Protein AF-L7U7Z4-F1 (afdb_monomer)

pLDDT: mean 74.69, std 21.69, range [32.78, 98.0]

Foldseek 3Di:
DDDDDDDDDDDDDDDDDDDDDDDDDDDDDDDDDDDDDDDDDDDDDDDDDDDDDDDDDDDDDDDPDPPPPPPDDPPDPPPPPPDDPDDDPDDPPPPPLQQDAQLLLVCVPQPNVRSLLRLLCCCVVPVLVNLQRHDLFDDLVSLLVSLLVLCCLQCVLLVVVVVVVVCVVVVCVPCPVCCCVPPPVPPNVVVVCCVVCCSVVRSVLLLVLLVQLVVLLVVVVQPDDSRSSSNQLSSLSSCSNVNSDNVCNDPNNVVSSLVSQLSNCCNSRVDDSVSSNRSSVRSVVCVVVVVVVVVVVVVCVVVVPPVPVPPPVVVVPPPPDDDDDDD

Radius of gyration: 33.73 Å; Cα contacts (8 Å, |Δi|>4): 212; chains: 1; bounding box: 107×83×100 Å

Structure (mmCIF, N/CA/C/O backbone):
data_AF-L7U7Z4-F1
#
_entry.id   AF-L7U7Z4-F1
#
loop_
_atom_site.group_PDB
_atom_site.id
_atom_site.type_symbol
_atom_site.label_atom_id
_atom_site.label_alt_id
_atom_site.label_comp_id
_atom_site.label_asym_id
_atom_site.label_entity_id
_atom_site.label_seq_id
_atom_site.pdbx_PDB_ins_code
_atom_site.Cartn_x
_atom_site.Cartn_y
_atom_site.Cartn_z
_atom_site.occupancy
_atom_site.B_iso_or_equiv
_atom_site.auth_seq_id
_atom_site.auth_comp_id
_atom_site.auth_asym_id
_atom_site.auth_atom_id
_atom_site.pdbx_PDB_model_num
ATOM 1 N N . MET A 1 1 ? 30.368 29.554 24.266 1.00 43.25 1 MET A N 1
ATOM 2 C CA . MET A 1 1 ? 29.326 28.599 24.696 1.00 43.25 1 MET A CA 1
ATOM 3 C C . MET A 1 1 ? 29.940 27.203 24.592 1.00 43.25 1 MET A C 1
ATOM 5 O O . MET A 1 1 ? 30.030 26.670 23.497 1.00 43.25 1 MET A O 1
ATOM 9 N N . ARG A 1 2 ? 30.541 26.705 25.683 1.00 32.78 2 ARG A N 1
ATOM 10 C CA . ARG A 1 2 ? 31.171 25.373 25.764 1.00 32.78 2 ARG A CA 1
ATOM 11 C C . ARG A 1 2 ? 30.129 24.414 26.337 1.00 32.78 2 ARG A C 1
ATOM 13 O O . ARG A 1 2 ? 29.589 24.698 27.399 1.00 32.78 2 ARG A O 1
ATOM 20 N N . LEU A 1 3 ? 29.819 23.350 25.605 1.00 46.38 3 LEU A N 1
ATOM 21 C CA . LEU A 1 3 ? 28.958 22.263 26.063 1.00 46.38 3 LEU A CA 1
ATOM 22 C C . LEU A 1 3 ? 29.849 21.196 26.703 1.00 46.38 3 LEU A C 1
ATOM 24 O O . LEU A 1 3 ? 30.524 20.456 25.991 1.00 46.38 3 LEU A O 1
ATOM 28 N N . ASP A 1 4 ? 29.859 21.153 28.034 1.00 47.06 4 ASP A N 1
ATOM 29 C CA . ASP A 1 4 ? 30.413 20.038 28.799 1.00 47.06 4 ASP A CA 1
ATOM 30 C C . ASP A 1 4 ? 29.416 18.875 28.759 1.00 47.06 4 ASP A C 1
ATOM 32 O O . ASP A 1 4 ? 28.327 18.935 29.332 1.00 47.06 4 ASP A O 1
ATOM 36 N N . ILE A 1 5 ? 29.781 17.814 28.041 1.00 54.31 5 ILE A N 1
ATOM 37 C CA . ILE A 1 5 ? 29.050 16.548 28.026 1.00 54.31 5 ILE A CA 1
ATOM 38 C C . ILE A 1 5 ? 29.643 15.684 29.140 1.00 54.31 5 ILE A C 1
ATOM 40 O O . ILE A 1 5 ? 30.728 15.123 29.003 1.00 54.31 5 ILE A O 1
ATOM 44 N N . SER A 1 6 ? 28.929 15.606 30.262 1.00 56.47 6 SER A N 1
ATOM 45 C CA . SER A 1 6 ? 29.250 14.705 31.368 1.00 56.47 6 SER A CA 1
ATOM 46 C C . SER A 1 6 ? 28.829 13.280 30.997 1.00 56.47 6 SER A C 1
ATOM 48 O O . SER A 1 6 ? 27.644 12.992 30.835 1.00 56.47 6 SER A O 1
ATOM 50 N N . VAL A 1 7 ? 29.813 12.399 30.811 1.00 67.06 7 VAL A N 1
ATOM 51 C CA . VAL A 1 7 ? 29.619 10.961 30.583 1.00 67.06 7 VAL A CA 1
ATOM 52 C C . VAL A 1 7 ? 29.577 10.259 31.947 1.00 67.06 7 VAL A C 1
ATOM 54 O O . VAL A 1 7 ? 30.542 10.387 32.704 1.00 67.06 7 VAL A O 1
ATOM 57 N N . PRO A 1 8 ? 28.505 9.524 32.296 1.00 70.31 8 PRO A N 1
ATOM 58 C CA . PRO A 1 8 ? 28.468 8.748 33.531 1.00 70.31 8 PRO A CA 1
ATOM 59 C C . PRO A 1 8 ? 29.326 7.471 33.421 1.00 70.31 8 PRO A C 1
ATOM 61 O O . PRO A 1 8 ? 29.422 6.887 32.338 1.00 70.31 8 PRO A O 1
ATOM 64 N N . PRO A 1 9 ? 29.949 7.015 34.526 1.00 68.69 9 PRO A N 1
ATOM 65 C CA . PRO A 1 9 ? 30.782 5.818 34.529 1.00 68.69 9 PRO A CA 1
ATOM 66 C C . PRO A 1 9 ? 29.948 4.528 34.393 1.00 68.69 9 PRO A C 1
ATOM 68 O O . PRO A 1 9 ? 28.785 4.494 34.805 1.00 68.69 9 PRO A O 1
ATOM 71 N N . PRO A 1 10 ? 30.539 3.448 33.846 1.00 61.78 10 PRO A N 1
ATOM 72 C CA . PRO A 1 10 ? 29.880 2.155 33.718 1.00 61.78 10 PRO A CA 1
ATOM 73 C C . PRO A 1 10 ? 29.679 1.516 35.097 1.00 61.78 10 PRO A C 1
ATOM 75 O O . PRO A 1 10 ? 30.636 1.235 35.817 1.00 61.78 10 PRO A O 1
ATOM 78 N N . GLY A 1 11 ? 28.414 1.296 35.454 1.00 57.81 11 GLY A N 1
ATOM 79 C CA . GLY A 1 11 ? 28.019 0.581 36.660 1.00 57.81 11 GLY A CA 1
ATOM 80 C C . GLY A 1 11 ? 28.372 -0.900 36.567 1.00 57.81 11 GLY A C 1
ATOM 81 O O . GLY A 1 11 ? 27.871 -1.623 35.710 1.00 57.81 11 GLY A O 1
ATOM 82 N N . THR A 1 12 ? 29.242 -1.331 37.471 1.00 63.00 12 THR A N 1
ATOM 83 C CA . THR A 1 12 ? 29.500 -2.722 37.837 1.00 63.00 12 THR A CA 1
ATOM 84 C C . THR A 1 12 ? 28.444 -3.206 38.832 1.00 63.00 12 THR A C 1
ATOM 86 O O . THR A 1 12 ? 28.236 -2.551 39.851 1.00 63.00 12 THR A O 1
ATOM 89 N N . GLY A 1 13 ? 27.840 -4.365 38.576 1.00 43.38 13 GLY A N 1
ATOM 90 C CA . GLY A 1 13 ? 26.968 -5.088 39.511 1.00 43.38 13 GLY A CA 1
ATOM 91 C C . GLY A 1 13 ? 25.860 -5.825 38.752 1.00 43.38 13 GLY A C 1
ATOM 92 O O . GLY A 1 13 ? 25.301 -5.274 37.815 1.00 43.38 13 GLY A O 1
ATOM 93 N N . GLU A 1 14 ? 25.502 -7.073 39.015 1.00 47.00 14 GLU A N 1
ATOM 94 C CA . GLU A 1 14 ? 25.927 -8.044 40.014 1.00 47.00 14 GLU A CA 1
ATOM 95 C C . GLU A 1 14 ? 25.669 -9.441 39.437 1.00 47.00 14 GLU A C 1
ATOM 97 O O . GLU A 1 14 ? 24.715 -9.665 38.689 1.00 47.00 14 GLU A O 1
ATOM 102 N N . ALA A 1 15 ? 26.541 -10.375 39.799 1.00 50.72 15 ALA A N 1
ATOM 103 C CA . ALA A 1 15 ? 26.284 -11.800 39.736 1.00 50.72 15 ALA A CA 1
ATOM 104 C C . ALA A 1 15 ? 25.334 -12.180 40.884 1.00 50.72 15 ALA A C 1
ATOM 106 O O . ALA A 1 15 ? 25.559 -11.753 42.014 1.00 50.72 15 ALA A O 1
ATOM 107 N N . GLY A 1 16 ? 24.314 -12.999 40.626 1.00 44.75 16 GLY A N 1
ATOM 108 C CA . GLY A 1 16 ? 23.438 -13.495 41.688 1.00 44.75 16 GLY A CA 1
ATOM 109 C C . GLY A 1 16 ? 22.334 -14.432 41.201 1.00 44.75 16 GLY A C 1
ATOM 110 O O . GLY A 1 16 ? 21.497 -14.036 40.400 1.00 44.75 16 GLY A O 1
ATOM 111 N N . ASP A 1 17 ? 22.344 -15.644 41.757 1.00 43.97 17 ASP A N 1
ATOM 112 C CA . ASP A 1 17 ? 21.287 -16.664 41.786 1.00 43.97 17 ASP A CA 1
ATOM 113 C C . ASP A 1 17 ? 21.001 -17.518 40.540 1.00 43.97 17 ASP A C 1
ATOM 115 O O . ASP A 1 17 ? 19.922 -17.516 39.948 1.00 43.97 17 ASP A O 1
ATOM 119 N N . GLU A 1 18 ? 21.947 -18.424 40.272 1.00 49.72 18 GLU A N 1
ATOM 120 C CA . GLU A 1 18 ? 21.603 -19.793 39.886 1.00 49.72 18 GLU A CA 1
ATOM 121 C C . GLU A 1 18 ? 21.411 -20.659 41.143 1.00 49.72 18 GLU A C 1
ATOM 123 O O . GLU A 1 18 ? 22.370 -20.960 41.855 1.00 49.72 18 GLU A O 1
ATOM 128 N N . GLY A 1 19 ? 20.189 -21.133 41.402 1.00 41.47 19 GLY A N 1
ATOM 129 C CA . GLY A 1 19 ? 19.985 -22.230 42.347 1.00 41.47 19 GLY A CA 1
ATOM 130 C C . GLY A 1 19 ? 18.559 -22.409 42.865 1.00 41.47 19 GLY A C 1
ATOM 131 O O . GLY A 1 19 ? 17.966 -21.473 43.378 1.00 41.47 19 GLY A O 1
ATOM 132 N N . LEU A 1 20 ? 18.097 -23.672 42.845 1.00 44.44 20 LEU A N 1
ATOM 133 C CA . LEU A 1 20 ? 16.948 -24.238 43.587 1.00 44.44 20 LEU A CA 1
ATOM 134 C C . LEU A 1 20 ? 15.544 -23.849 43.057 1.00 44.44 20 LEU A C 1
ATOM 136 O O . LEU A 1 20 ? 15.182 -22.689 43.043 1.00 44.44 20 LEU A O 1
ATOM 140 N N . LEU A 1 21 ? 14.619 -24.722 42.623 1.00 53.00 21 LEU A N 1
ATOM 141 C CA . LEU A 1 21 ? 14.207 -26.111 42.930 1.00 53.00 21 LEU A CA 1
ATOM 142 C C . LEU A 1 21 ? 13.376 -26.595 41.710 1.00 53.00 21 LEU A C 1
ATOM 144 O O . LEU A 1 21 ? 12.579 -25.830 41.187 1.00 53.00 21 LEU A O 1
ATOM 148 N N . ARG A 1 22 ? 13.474 -27.786 41.104 1.00 48.38 22 ARG A N 1
ATOM 149 C CA . ARG A 1 22 ? 13.388 -29.183 41.578 1.00 48.38 22 ARG A CA 1
ATOM 150 C C . ARG A 1 22 ? 12.221 -29.479 42.539 1.00 48.38 22 ARG A C 1
ATOM 152 O O . ARG A 1 22 ? 12.467 -29.585 43.733 1.00 48.38 22 ARG A O 1
ATOM 159 N N . ARG A 1 23 ? 11.012 -29.782 42.021 1.00 48.16 23 ARG A N 1
ATOM 160 C CA . ARG A 1 23 ? 10.239 -31.026 42.326 1.00 48.16 23 ARG A CA 1
ATOM 161 C C . ARG A 1 23 ? 8.775 -31.047 41.831 1.00 48.16 23 ARG A C 1
ATOM 163 O O . ARG A 1 23 ? 8.028 -30.130 42.121 1.00 48.16 23 ARG A O 1
ATOM 170 N N . ARG A 1 24 ? 8.393 -32.249 41.347 1.00 44.06 24 ARG A N 1
ATOM 171 C CA . ARG A 1 24 ? 7.073 -32.944 41.397 1.00 44.06 24 ARG A CA 1
ATOM 172 C C . ARG A 1 24 ? 5.917 -32.357 40.569 1.00 44.06 24 ARG A C 1
ATOM 174 O O . ARG A 1 24 ? 5.685 -31.168 40.601 1.00 44.06 24 ARG A O 1
ATOM 181 N N . GLY A 1 25 ? 5.096 -33.138 39.864 1.00 37.50 25 GLY A N 1
ATOM 182 C CA . GLY A 1 25 ? 4.918 -34.596 39.746 1.00 37.50 25 GLY A CA 1
ATOM 183 C C . GLY A 1 25 ? 4.178 -34.891 38.428 1.00 37.50 25 GLY A C 1
ATOM 184 O O . GLY A 1 25 ? 3.479 -34.034 37.906 1.00 37.50 25 GLY A O 1
ATOM 185 N N . SER A 1 26 ? 4.494 -35.958 37.697 1.00 43.06 26 SER A N 1
ATOM 186 C CA . SER A 1 26 ? 4.038 -37.342 37.895 1.00 43.06 26 SER A CA 1
ATOM 187 C C . SER A 1 26 ? 2.514 -37.514 37.914 1.00 43.06 26 SER A C 1
ATOM 189 O O . SER A 1 26 ? 1.885 -37.356 38.954 1.00 43.06 26 SER A O 1
ATOM 191 N N . GLY A 1 27 ? 1.995 -38.006 36.788 1.00 37.84 27 GLY A N 1
ATOM 192 C CA . GLY A 1 27 ? 0.933 -39.007 36.775 1.00 37.84 27 GLY A CA 1
ATOM 193 C C . GLY A 1 27 ? -0.478 -38.475 36.583 1.00 37.84 27 GLY A C 1
ATOM 194 O O . GLY A 1 27 ? -1.064 -37.946 37.511 1.00 37.84 27 GLY A O 1
ATOM 195 N N . LEU A 1 28 ? -1.051 -38.759 35.413 1.00 46.09 28 LEU A N 1
ATOM 196 C CA . LEU A 1 28 ? -2.323 -39.477 35.319 1.00 46.09 28 LEU A CA 1
ATOM 197 C C . LEU A 1 28 ? -2.416 -40.111 33.926 1.00 46.09 28 LEU A C 1
ATOM 199 O O . LEU A 1 28 ? -2.656 -39.463 32.911 1.00 46.09 28 LEU A O 1
ATOM 203 N N . LY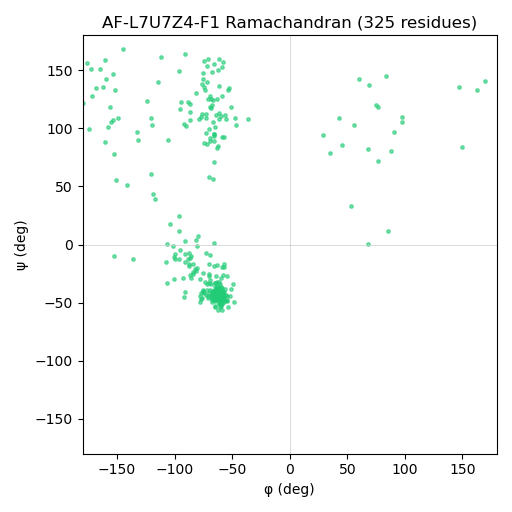S A 1 29 ? -2.129 -41.415 33.912 1.00 43.53 29 LYS A N 1
ATOM 204 C CA . LYS A 1 29 ? -2.503 -42.346 32.853 1.00 43.53 29 LYS A CA 1
ATOM 205 C C . LYS A 1 29 ? -3.996 -42.648 32.993 1.00 43.53 29 LYS A C 1
ATOM 207 O O . LYS A 1 29 ? -4.446 -42.908 34.102 1.00 43.53 29 LYS A O 1
ATOM 212 N N . GLY A 1 30 ? -4.667 -42.779 31.853 1.00 39.81 30 GLY A N 1
ATOM 213 C CA . GLY A 1 30 ? -5.735 -43.760 31.670 1.00 39.81 30 GLY A CA 1
ATOM 214 C C . GLY A 1 30 ? -7.162 -43.250 31.838 1.00 39.81 30 GLY A C 1
ATOM 215 O O . GLY A 1 30 ? -7.654 -43.135 32.950 1.00 39.81 30 GLY A O 1
ATOM 216 N N . ALA A 1 31 ? -7.859 -43.100 30.713 1.00 41.22 31 ALA A N 1
ATOM 217 C CA . ALA A 1 31 ? -9.222 -43.603 30.569 1.00 41.22 31 ALA A CA 1
ATOM 218 C C . ALA A 1 31 ? -9.496 -43.828 29.077 1.00 41.22 31 ALA A C 1
ATOM 220 O O . ALA A 1 31 ? -9.618 -42.896 28.287 1.00 41.22 31 ALA A O 1
ATOM 221 N N . SER A 1 32 ? -9.491 -45.105 28.716 1.00 44.72 32 SER A N 1
ATOM 222 C CA . SER A 1 32 ? -9.905 -45.669 27.437 1.00 44.72 32 SER A CA 1
ATOM 223 C C . SER A 1 32 ? -11.356 -46.140 27.572 1.00 44.72 32 SER A C 1
ATOM 225 O O . SER A 1 32 ? -11.708 -46.646 28.634 1.00 44.72 32 SER A O 1
ATOM 227 N N . ALA A 1 33 ? -12.086 -46.088 26.453 1.00 40.97 33 ALA A N 1
ATOM 228 C CA . ALA A 1 33 ? -13.371 -46.736 26.154 1.00 40.97 33 ALA A CA 1
ATOM 229 C C . ALA A 1 33 ? -14.645 -46.117 26.766 1.00 40.97 33 ALA A C 1
ATOM 231 O O . ALA A 1 33 ? -14.826 -46.103 27.975 1.00 40.97 33 ALA A O 1
ATOM 232 N N . ASP A 1 34 ? -15.567 -45.660 25.908 1.00 40.31 34 ASP A N 1
ATOM 233 C CA . ASP A 1 34 ? -16.689 -46.498 25.440 1.00 40.31 34 ASP A CA 1
ATOM 234 C C . ASP A 1 34 ? -17.477 -45.789 24.303 1.00 40.31 34 ASP A C 1
ATOM 236 O O . ASP A 1 34 ? -17.866 -44.627 24.459 1.00 40.31 34 ASP A O 1
ATOM 240 N N . PRO A 1 35 ? -17.706 -46.437 23.142 1.00 57.00 35 PRO A N 1
ATOM 241 C CA . PRO A 1 35 ? -18.554 -45.941 22.070 1.00 57.00 35 PRO A CA 1
ATOM 242 C C . PRO A 1 35 ? -19.896 -46.694 22.021 1.00 57.00 35 PRO A C 1
ATOM 244 O O . PRO A 1 35 ? -20.017 -47.660 21.280 1.00 57.00 35 PRO A O 1
ATOM 247 N N . SER A 1 36 ? -20.948 -46.252 22.721 1.00 46.66 36 SER A N 1
ATOM 248 C CA . SER A 1 36 ? -22.336 -46.604 22.343 1.00 46.66 36 SER A CA 1
ATOM 249 C C . SER A 1 36 ? -23.422 -45.896 23.168 1.00 46.66 36 SER A C 1
ATOM 251 O O . SER A 1 36 ? -23.827 -46.351 24.227 1.00 46.66 36 SER A O 1
ATOM 253 N N . ALA A 1 37 ? -24.000 -44.828 22.619 1.00 39.84 37 ALA A N 1
ATOM 254 C CA . ALA A 1 37 ? -25.365 -44.386 22.939 1.00 39.84 37 ALA A CA 1
ATOM 255 C C . ALA A 1 37 ? -25.831 -43.472 21.793 1.00 39.84 37 ALA A C 1
ATOM 257 O O . ALA A 1 37 ? -25.458 -42.309 21.713 1.00 39.84 37 ALA A O 1
ATOM 258 N N . ARG A 1 38 ? -26.429 -44.002 20.719 1.00 45.78 38 ARG A N 1
ATOM 259 C CA . ARG A 1 38 ? -27.887 -44.189 20.575 1.00 45.78 38 ARG A CA 1
ATOM 260 C C . ARG A 1 38 ? -28.697 -43.151 21.359 1.00 45.78 38 ARG A C 1
ATOM 262 O O . ARG A 1 38 ? -29.024 -43.354 22.519 1.00 45.78 38 ARG A O 1
ATOM 269 N N . GLY A 1 39 ? -29.070 -42.084 20.661 1.00 36.78 39 GLY A N 1
ATOM 270 C CA . GLY A 1 39 ? -30.059 -41.107 21.098 1.00 36.78 39 GLY A CA 1
ATOM 271 C C . GLY A 1 39 ? -30.719 -40.466 19.883 1.00 36.78 39 GLY A C 1
ATOM 272 O O . GLY A 1 39 ? -30.349 -39.374 19.474 1.00 36.78 39 GLY A O 1
ATOM 273 N N . TRP A 1 40 ? -31.657 -41.190 19.271 1.0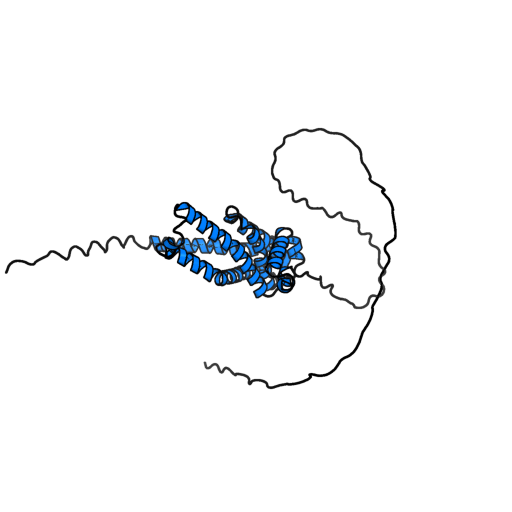0 43.22 40 TRP A N 1
ATOM 274 C CA . TRP A 1 40 ? -32.628 -40.640 18.327 1.00 43.22 40 TRP A CA 1
ATOM 275 C C . TRP A 1 40 ? -33.626 -39.780 19.091 1.00 43.22 40 TRP A C 1
ATOM 277 O O . TRP A 1 40 ? -34.264 -40.318 19.986 1.00 43.22 40 TRP A O 1
ATOM 287 N 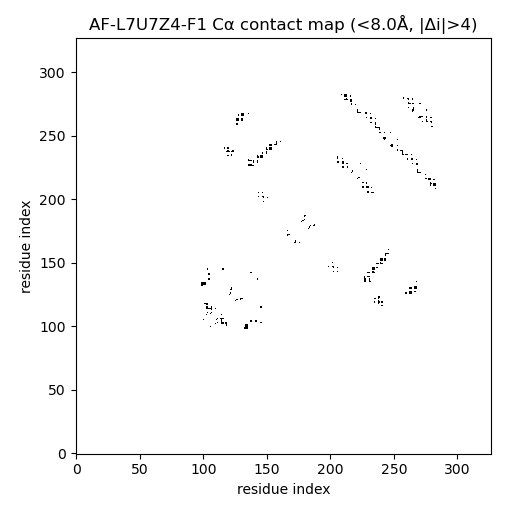N . LEU A 1 41 ? -33.808 -38.512 18.714 1.00 48.41 41 LEU A N 1
ATOM 288 C CA . LEU A 1 41 ? -34.964 -37.678 19.077 1.00 48.41 41 LEU A CA 1
ATOM 289 C C . LEU A 1 41 ? -35.091 -36.484 18.091 1.00 48.41 41 LEU A C 1
ATOM 291 O O . LEU A 1 41 ? -34.142 -36.199 17.360 1.00 48.41 41 LEU A O 1
ATOM 295 N N . PRO A 1 42 ? -36.279 -35.861 17.957 1.00 45.22 42 PRO A N 1
ATOM 296 C CA . PRO A 1 42 ? -37.104 -36.044 16.764 1.00 45.22 42 PRO A CA 1
ATOM 297 C C . PRO A 1 42 ? -37.252 -34.806 15.864 1.00 45.22 42 PRO A C 1
ATOM 299 O O . PRO A 1 42 ? -37.097 -33.655 16.268 1.00 45.22 42 PRO A O 1
ATOM 302 N N . LEU A 1 43 ? -37.657 -35.096 14.627 1.00 45.09 43 LEU A N 1
ATOM 303 C CA . LEU A 1 43 ? -38.265 -34.184 13.661 1.00 45.09 43 LEU A CA 1
ATOM 304 C C . LEU A 1 43 ? -39.600 -33.625 14.187 1.00 45.09 43 LEU A C 1
ATOM 306 O O . LEU A 1 43 ? -40.597 -34.334 14.179 1.00 45.09 43 LEU A O 1
ATOM 310 N N . THR A 1 44 ? -39.625 -32.347 14.566 1.00 41.12 44 THR A N 1
ATOM 311 C CA . THR A 1 44 ? -40.815 -31.487 14.778 1.00 41.12 44 THR A CA 1
ATOM 312 C C . THR A 1 44 ? -40.284 -30.049 14.905 1.00 41.12 44 THR A C 1
ATOM 314 O O . THR A 1 44 ? -39.295 -29.857 15.596 1.00 41.12 44 THR A O 1
ATOM 317 N N . CYS A 1 45 ? -40.770 -28.958 14.317 1.00 36.66 45 CYS A N 1
ATOM 318 C CA . CYS A 1 45 ? -41.941 -28.638 13.519 1.00 36.66 45 CYS A CA 1
ATOM 319 C C . CYS A 1 45 ? -41.567 -27.458 12.601 1.00 36.66 45 CYS A C 1
ATOM 321 O O . CYS A 1 45 ? -41.034 -26.445 13.054 1.00 36.66 45 CYS A O 1
ATOM 323 N N . LEU A 1 46 ? -41.900 -27.577 11.319 1.00 40.66 46 LEU A N 1
ATOM 324 C CA . LEU A 1 46 ? -42.048 -26.458 10.389 1.00 40.66 46 LEU A CA 1
ATOM 325 C C . LEU A 1 46 ? -43.384 -25.753 10.661 1.00 40.66 46 LEU A C 1
ATOM 327 O O . LEU A 1 46 ? -44.404 -26.439 10.730 1.00 40.66 46 LEU A O 1
ATOM 331 N N . PRO A 1 47 ? -43.443 -24.414 10.648 1.00 53.34 47 PRO A N 1
ATOM 332 C CA . PRO A 1 47 ? -44.643 -23.720 10.227 1.00 53.34 47 PRO A CA 1
ATOM 333 C C . PRO A 1 47 ? -44.530 -23.337 8.746 1.00 53.34 47 PRO A C 1
ATOM 335 O O . PRO A 1 47 ? -43.689 -22.533 8.341 1.00 53.34 47 PRO A O 1
ATOM 338 N N . ARG A 1 48 ? -45.427 -23.916 7.939 1.00 45.19 48 ARG A N 1
ATOM 339 C CA . ARG A 1 48 ? -45.908 -23.313 6.687 1.00 45.19 48 ARG A CA 1
ATOM 340 C C . ARG A 1 48 ? -46.618 -21.992 7.012 1.00 45.19 48 ARG A C 1
ATOM 342 O O . ARG A 1 48 ? -47.302 -21.912 8.031 1.00 45.19 48 ARG A O 1
ATOM 349 N N . PRO A 1 49 ? -46.580 -21.026 6.085 1.00 56.91 49 PRO A N 1
ATOM 350 C CA . PRO A 1 49 ? -47.855 -20.541 5.559 1.00 56.91 49 PRO A CA 1
ATOM 351 C C . PRO A 1 49 ? -47.943 -20.660 4.029 1.00 56.91 49 PRO A C 1
ATOM 353 O O . PRO A 1 49 ? -47.127 -20.126 3.282 1.00 56.91 49 PRO A O 1
ATOM 356 N N . LEU A 1 50 ? -48.989 -21.367 3.598 1.00 49.91 50 LEU A N 1
ATOM 357 C CA . LEU A 1 50 ? -49.805 -21.079 2.408 1.00 49.91 50 LEU A CA 1
ATOM 358 C C . LEU A 1 50 ? -50.413 -19.664 2.585 1.00 49.91 50 LEU A C 1
ATOM 360 O O . LEU A 1 50 ? -50.626 -19.259 3.719 1.00 49.91 50 LEU A O 1
ATOM 364 N N . SER A 1 51 ? -50.756 -18.841 1.595 1.00 46.41 51 SER A N 1
ATOM 365 C CA . SER A 1 51 ? -50.985 -18.990 0.154 1.00 46.41 51 SER A CA 1
ATOM 366 C C . SER A 1 51 ? -51.272 -17.601 -0.448 1.00 46.41 51 SER A C 1
ATOM 368 O O . SER A 1 51 ? -51.868 -16.804 0.268 1.00 46.41 51 SER A O 1
ATOM 370 N N . ARG A 1 52 ? -51.028 -17.442 -1.768 1.00 46.47 52 ARG A N 1
ATOM 371 C CA . ARG A 1 52 ? -51.794 -16.636 -2.769 1.00 46.47 52 ARG A CA 1
ATOM 372 C C . ARG A 1 52 ? -51.919 -15.117 -2.510 1.00 46.47 52 ARG A C 1
ATOM 374 O O . ARG A 1 52 ? -52.115 -14.685 -1.395 1.00 46.47 52 ARG A O 1
ATOM 381 N N . HIS A 1 53 ? -51.887 -14.199 -3.469 1.00 39.12 53 HIS A N 1
ATOM 382 C CA . HIS A 1 53 ? -52.065 -14.177 -4.922 1.00 39.12 53 HIS A CA 1
ATOM 383 C C . HIS A 1 53 ? -51.508 -12.817 -5.395 1.00 39.12 53 HIS A C 1
ATOM 385 O O . HIS A 1 53 ? -51.616 -11.845 -4.650 1.00 39.12 53 HIS A O 1
ATOM 391 N N . GLY A 1 54 ? -50.999 -12.716 -6.626 1.00 41.50 54 GLY A N 1
ATOM 392 C CA . GLY A 1 54 ? -50.802 -11.414 -7.274 1.00 41.50 54 GLY A CA 1
ATOM 393 C C . GLY A 1 54 ? -49.638 -11.383 -8.251 1.00 41.50 54 GLY A C 1
ATOM 394 O O . GLY A 1 54 ? -48.540 -10.968 -7.894 1.00 41.50 54 GLY A O 1
ATOM 395 N N . ASP A 1 55 ? -49.897 -11.828 -9.479 1.00 48.75 55 ASP A N 1
ATOM 396 C CA . ASP A 1 55 ? -49.071 -11.545 -10.648 1.00 48.75 55 ASP A CA 1
ATOM 397 C C . ASP A 1 55 ? -48.840 -10.037 -10.814 1.00 48.75 55 ASP A C 1
ATOM 399 O O . ASP A 1 55 ? -49.792 -9.262 -10.806 1.00 48.75 55 ASP A O 1
ATOM 403 N N . CYS A 1 56 ? -47.594 -9.640 -11.079 1.00 40.38 56 CYS A N 1
ATOM 404 C CA . CYS A 1 56 ? -47.323 -8.585 -12.051 1.00 40.38 56 CYS A CA 1
ATOM 405 C C . CYS A 1 56 ? -45.921 -8.761 -12.639 1.00 40.38 56 CYS A C 1
ATOM 407 O O . CYS A 1 56 ? -44.883 -8.561 -12.009 1.00 40.38 56 CYS A O 1
ATOM 409 N N . ARG A 1 57 ? -45.945 -9.203 -13.891 1.00 50.38 57 ARG A N 1
ATOM 410 C CA . ARG A 1 57 ? -44.840 -9.415 -14.813 1.00 50.38 57 ARG A CA 1
ATOM 411 C C . ARG A 1 57 ? -44.338 -8.039 -15.277 1.00 50.38 57 ARG A C 1
ATOM 413 O O . ARG A 1 57 ? -45.052 -7.367 -16.008 1.00 50.38 57 ARG A O 1
ATOM 420 N N . ALA A 1 58 ? -43.127 -7.626 -14.898 1.00 39.75 58 ALA A N 1
ATOM 421 C CA . ALA A 1 58 ? -42.458 -6.479 -15.520 1.00 39.75 58 ALA A CA 1
ATOM 422 C C . ALA A 1 58 ? -40.927 -6.639 -15.521 1.00 39.75 58 ALA A C 1
ATOM 424 O O . ALA A 1 58 ? -40.267 -6.593 -14.491 1.00 39.75 58 ALA A O 1
ATOM 425 N N . HIS A 1 59 ? -40.419 -6.873 -16.731 1.00 37.81 59 HIS A N 1
ATOM 426 C CA . HIS A 1 59 ? -39.100 -6.552 -17.279 1.00 37.81 59 HIS A CA 1
ATOM 427 C C . HIS A 1 59 ? -37.831 -6.781 -16.441 1.00 37.81 59 HIS A C 1
ATOM 429 O O . HIS A 1 59 ? -37.443 -6.015 -15.564 1.00 37.81 59 HIS A O 1
ATOM 435 N N . ARG A 1 60 ? -37.091 -7.804 -16.889 1.00 42.31 60 ARG A N 1
ATOM 436 C CA . ARG A 1 60 ? -35.656 -7.982 -16.672 1.00 42.31 60 ARG A CA 1
ATOM 437 C C . ARG A 1 60 ? -34.897 -6.754 -17.190 1.00 42.31 60 ARG A C 1
ATOM 439 O O . ARG A 1 60 ? -34.763 -6.590 -18.397 1.00 42.31 60 ARG A O 1
ATOM 446 N N . PHE A 1 61 ? -34.321 -5.979 -16.283 1.00 42.41 61 PHE A N 1
ATOM 447 C CA . PHE A 1 61 ? -33.033 -5.336 -16.512 1.00 42.41 61 PHE A CA 1
ATOM 448 C C . PHE A 1 61 ? -32.089 -5.830 -15.423 1.00 42.41 61 PHE A C 1
ATOM 450 O O . PHE A 1 61 ? -32.255 -5.537 -14.242 1.00 42.41 61 PHE A O 1
ATOM 457 N N . ALA A 1 62 ? -31.140 -6.668 -15.835 1.00 43.84 62 ALA A N 1
ATOM 458 C CA . ALA A 1 62 ? -30.066 -7.162 -14.996 1.00 43.84 62 ALA A CA 1
ATOM 459 C C . ALA A 1 62 ? -29.075 -6.020 -14.746 1.00 43.84 62 ALA A C 1
ATOM 461 O O . ALA A 1 62 ? -28.104 -5.849 -15.475 1.00 43.84 62 ALA A O 1
ATOM 462 N N . THR A 1 63 ? -29.334 -5.219 -13.719 1.00 41.38 63 THR A N 1
ATOM 463 C CA . THR A 1 63 ? -28.305 -4.404 -13.084 1.00 41.38 63 THR A CA 1
ATOM 464 C C . THR A 1 63 ? -27.627 -5.262 -12.021 1.00 41.38 63 THR A C 1
ATOM 466 O O . THR A 1 63 ? -28.264 -5.785 -11.107 1.00 41.38 63 THR A O 1
ATOM 469 N N . LEU A 1 64 ? -26.313 -5.441 -12.167 1.00 39.16 64 LEU A N 1
ATOM 470 C CA . LEU A 1 64 ? -25.413 -6.024 -11.170 1.00 39.16 64 LEU A CA 1
ATOM 471 C C . LEU A 1 64 ? -25.336 -5.093 -9.947 1.00 39.16 64 LEU A C 1
ATOM 473 O O . LEU A 1 64 ? -24.346 -4.409 -9.707 1.00 39.16 64 LEU A O 1
ATOM 477 N N . GLY A 1 65 ? -26.426 -5.032 -9.187 1.00 33.31 65 GLY A N 1
ATOM 478 C CA . GLY A 1 65 ? -26.485 -4.388 -7.888 1.00 33.31 65 GLY A CA 1
ATOM 479 C C . GLY A 1 65 ? -25.881 -5.319 -6.848 1.00 33.31 65 GLY A C 1
ATOM 480 O O . GLY A 1 65 ? -26.490 -6.320 -6.472 1.00 33.31 65 GLY A O 1
ATOM 481 N N . TRP A 1 66 ? -24.689 -4.980 -6.365 1.00 36.03 66 TRP A N 1
ATOM 482 C CA . TRP A 1 66 ? -24.122 -5.542 -5.143 1.00 36.03 66 TRP A CA 1
ATOM 483 C C . TRP A 1 66 ? -25.011 -5.143 -3.957 1.00 36.03 66 TRP A C 1
ATOM 485 O O . TRP A 1 66 ? -24.777 -4.151 -3.272 1.00 36.03 66 TRP A O 1
ATOM 495 N N . VAL A 1 67 ? -26.089 -5.898 -3.737 1.00 38.78 67 VAL A N 1
ATOM 496 C CA . VAL A 1 67 ? -26.991 -5.724 -2.596 1.00 38.78 67 VAL A CA 1
ATOM 497 C C . VAL A 1 67 ? -26.271 -6.224 -1.348 1.00 38.78 67 VAL A C 1
ATOM 499 O O . VAL A 1 67 ? -26.265 -7.414 -1.026 1.00 38.78 67 VAL A O 1
ATOM 502 N N . TRP A 1 68 ? -25.657 -5.289 -0.628 1.00 43.19 68 TRP A N 1
ATOM 503 C CA . TRP A 1 68 ? -25.188 -5.482 0.738 1.00 43.19 68 TRP A CA 1
ATOM 504 C C . TRP A 1 68 ? -26.409 -5.691 1.645 1.00 43.19 68 TRP A C 1
ATOM 506 O O . TRP A 1 68 ? -27.016 -4.751 2.155 1.00 43.19 68 TRP A O 1
ATOM 516 N N . ARG A 1 69 ? -26.835 -6.951 1.785 1.00 42.75 69 ARG A N 1
ATOM 517 C CA . ARG A 1 69 ? -27.945 -7.361 2.651 1.00 42.75 69 ARG A CA 1
ATOM 518 C C . ARG A 1 69 ? -27.516 -7.195 4.112 1.00 42.75 69 ARG A C 1
ATOM 520 O O . ARG A 1 69 ? -26.947 -8.112 4.705 1.00 42.75 69 ARG A O 1
ATOM 527 N N . SER A 1 70 ? -27.793 -6.029 4.692 1.00 41.62 70 SER A N 1
ATOM 528 C CA . SER A 1 70 ? -27.671 -5.810 6.131 1.00 41.62 70 SER A CA 1
ATOM 529 C C . SER A 1 70 ? -28.634 -6.763 6.845 1.00 41.62 70 SER A C 1
ATOM 531 O O . SER A 1 70 ? -29.855 -6.705 6.699 1.00 41.62 70 SER A O 1
ATOM 533 N N . ARG A 1 71 ? -28.089 -7.729 7.589 1.00 43.53 71 ARG A N 1
ATOM 534 C CA . ARG A 1 71 ? -28.896 -8.507 8.530 1.00 43.53 71 ARG A CA 1
ATOM 535 C C . ARG A 1 71 ? -29.271 -7.561 9.664 1.00 43.53 71 ARG A C 1
ATOM 537 O O . ARG A 1 71 ? -28.460 -7.300 10.547 1.00 43.53 71 ARG A O 1
ATOM 544 N N . SER A 1 72 ? -30.490 -7.032 9.617 1.00 40.53 72 SER A N 1
ATOM 545 C CA . SER A 1 72 ? -31.129 -6.374 10.751 1.00 40.53 72 SER A CA 1
ATOM 546 C C . SER A 1 72 ? -31.146 -7.354 11.921 1.00 40.53 72 SER A C 1
ATOM 548 O O . SER A 1 72 ? -31.867 -8.353 11.901 1.00 40.53 72 SER A O 1
ATOM 550 N N . VAL A 1 73 ? -30.309 -7.090 12.922 1.00 49.72 73 VAL A N 1
ATOM 551 C CA . VAL A 1 73 ? -30.344 -7.780 14.208 1.00 49.72 73 VAL A CA 1
ATOM 552 C C . VAL A 1 73 ? -31.728 -7.535 14.800 1.00 49.72 73 VAL A C 1
ATOM 554 O O . VAL A 1 73 ? -32.081 -6.405 15.138 1.00 49.72 73 VAL A O 1
ATOM 557 N N . SER A 1 74 ? -32.539 -8.592 14.870 1.00 48.75 74 SER A N 1
ATOM 558 C CA . SER A 1 74 ? -33.812 -8.585 15.579 1.00 48.75 74 SER A CA 1
ATOM 559 C C . SER A 1 74 ? -33.589 -8.052 16.990 1.00 48.75 74 SER A C 1
ATOM 561 O O . SER A 1 74 ? -32.864 -8.665 17.777 1.00 48.75 74 SER A O 1
ATOM 563 N N . ARG A 1 75 ? -34.239 -6.929 17.319 1.00 47.72 75 ARG A N 1
ATOM 564 C CA . ARG A 1 75 ? -34.450 -6.489 18.701 1.00 47.72 75 ARG A CA 1
ATOM 565 C C . ARG A 1 75 ? -35.192 -7.601 19.439 1.00 47.72 75 ARG A C 1
ATOM 567 O O . ARG A 1 75 ? -36.419 -7.654 19.421 1.00 47.72 75 ARG A O 1
ATOM 574 N N . ARG A 1 76 ? -34.456 -8.505 20.086 1.00 55.81 76 ARG A N 1
ATOM 575 C CA . ARG A 1 76 ? -35.022 -9.312 21.165 1.00 55.81 76 ARG A CA 1
ATOM 576 C C . ARG A 1 76 ? -35.316 -8.349 22.307 1.00 55.81 76 ARG A C 1
ATOM 578 O O . ARG A 1 76 ? -34.415 -7.665 22.782 1.00 55.81 76 ARG A O 1
ATOM 585 N N . ARG A 1 77 ? -36.590 -8.278 22.701 1.00 56.66 77 ARG A N 1
ATOM 586 C CA . ARG A 1 77 ? -37.026 -7.713 23.981 1.00 56.66 77 ARG A CA 1
ATOM 587 C C . ARG A 1 77 ? -36.144 -8.312 25.077 1.00 56.66 77 ARG A C 1
ATOM 589 O O . ARG A 1 77 ? -36.267 -9.496 25.374 1.00 56.66 77 ARG A O 1
ATOM 596 N N . MET A 1 78 ? -35.255 -7.502 25.644 1.00 43.38 78 MET A N 1
ATOM 597 C CA . MET A 1 78 ? -34.636 -7.795 26.930 1.00 43.38 78 MET A CA 1
ATOM 598 C C . MET A 1 78 ? -35.748 -7.729 27.975 1.00 43.38 78 MET A C 1
ATOM 600 O O . MET A 1 78 ? -36.246 -6.652 28.297 1.00 43.38 78 MET A O 1
ATOM 604 N N . MET A 1 79 ? -36.175 -8.893 28.458 1.00 50.03 79 MET A N 1
ATOM 605 C CA . MET A 1 79 ? -36.822 -8.985 29.759 1.00 50.03 79 MET A CA 1
ATOM 606 C C . MET A 1 79 ? -35.775 -8.570 30.793 1.00 50.03 79 MET A C 1
ATOM 608 O O . MET A 1 79 ? -34.769 -9.255 30.963 1.00 50.03 79 MET A O 1
ATOM 612 N N . MET A 1 80 ? -35.991 -7.417 31.429 1.00 43.75 80 MET A N 1
ATOM 613 C CA . MET A 1 80 ? -35.248 -7.011 32.616 1.00 43.75 80 MET A CA 1
ATOM 614 C C . MET A 1 80 ? -35.602 -7.976 33.749 1.00 43.75 80 MET A C 1
ATOM 616 O O . MET A 1 80 ? -36.599 -7.797 34.446 1.00 43.75 80 MET A O 1
ATOM 620 N N . LEU A 1 81 ? -34.797 -9.022 33.910 1.00 48.09 81 LEU A N 1
ATOM 621 C CA . LEU A 1 81 ? -34.737 -9.758 35.162 1.00 48.09 81 LEU A CA 1
ATOM 622 C C . LEU A 1 81 ? -33.993 -8.861 36.151 1.00 48.09 81 LEU A C 1
ATOM 624 O O . LEU A 1 81 ? -32.803 -8.593 35.997 1.00 48.09 81 LEU A O 1
ATOM 628 N N . ARG A 1 82 ? -34.747 -8.335 37.115 1.00 55.56 82 ARG A N 1
ATOM 629 C CA . ARG A 1 82 ? -34.247 -7.556 38.244 1.00 55.56 82 ARG A CA 1
ATOM 630 C C . ARG A 1 82 ? -33.404 -8.499 39.103 1.00 55.56 82 ARG A C 1
ATOM 632 O O . ARG A 1 82 ? -33.946 -9.281 39.878 1.00 55.56 82 ARG A O 1
ATOM 639 N N . VAL A 1 83 ? -32.095 -8.490 38.875 1.00 62.38 83 VAL A N 1
ATOM 640 C CA . VAL A 1 83 ? -31.120 -9.185 39.720 1.00 62.38 83 VAL A CA 1
ATOM 641 C C . VAL A 1 83 ? -31.072 -8.434 41.057 1.00 62.38 83 VAL A C 1
ATOM 643 O O . VAL A 1 83 ? -30.968 -7.207 41.033 1.00 62.38 83 VAL A O 1
ATOM 646 N N . PRO A 1 84 ? -31.225 -9.118 42.203 1.00 60.53 84 PRO A N 1
ATOM 647 C CA . PRO A 1 84 ? -31.211 -8.474 43.511 1.00 60.53 84 PRO A CA 1
ATOM 648 C C . PRO A 1 84 ? -29.844 -7.833 43.796 1.00 60.53 84 PRO A C 1
ATOM 650 O O . PRO A 1 84 ? -28.806 -8.488 43.726 1.00 60.53 84 PRO A O 1
ATOM 653 N N . GLU A 1 85 ? -29.874 -6.536 44.104 1.00 57.16 85 GLU A N 1
ATOM 654 C CA . GLU A 1 85 ? -28.754 -5.737 44.604 1.00 57.16 85 GLU A CA 1
ATOM 655 C C . GLU A 1 85 ? -28.481 -6.092 46.069 1.00 57.16 85 GLU A C 1
ATOM 657 O O . GLU A 1 85 ? -29.001 -5.459 46.984 1.00 57.16 85 GLU A O 1
ATOM 662 N N . SER A 1 86 ? -27.663 -7.107 46.317 1.00 61.50 86 SER A N 1
ATOM 663 C CA . SER A 1 86 ? -26.987 -7.230 47.608 1.00 61.50 86 SER A CA 1
ATOM 664 C C . SER A 1 86 ? -25.722 -8.063 47.449 1.00 61.50 86 SER A C 1
ATOM 666 O O . SER A 1 86 ? -25.800 -9.231 47.084 1.00 61.50 86 SER A O 1
ATOM 668 N N . GLU A 1 87 ? -24.585 -7.426 47.734 1.00 53.38 87 GLU A N 1
ATOM 669 C CA . GLU A 1 87 ? -23.241 -8.009 47.854 1.00 53.38 87 GLU A CA 1
ATOM 670 C C . GLU A 1 87 ? -22.582 -8.550 46.575 1.00 53.38 87 GLU A C 1
ATOM 672 O O . GLU A 1 87 ? -22.456 -9.752 46.370 1.00 53.38 87 GLU A O 1
ATOM 677 N N . VAL A 1 88 ? -21.982 -7.649 45.787 1.00 54.34 88 VAL A N 1
ATOM 678 C CA . VAL A 1 88 ? -20.662 -7.934 45.198 1.00 54.34 88 VAL A CA 1
ATOM 679 C C . VAL A 1 88 ? -19.767 -6.723 45.420 1.00 54.34 88 VAL A C 1
ATOM 681 O O . VAL A 1 88 ? -19.816 -5.724 44.705 1.00 54.34 88 VAL A O 1
ATOM 684 N N . ALA A 1 89 ? -18.971 -6.822 46.477 1.00 49.56 89 ALA A N 1
ATOM 685 C CA . ALA A 1 89 ? -17.859 -5.940 46.753 1.00 49.56 89 ALA A CA 1
ATOM 686 C C . ALA A 1 89 ? -16.808 -6.023 45.632 1.00 49.56 89 ALA A C 1
ATOM 688 O O . ALA A 1 89 ? -16.459 -7.108 45.176 1.00 49.56 89 ALA A O 1
ATOM 689 N N . VAL A 1 90 ? -16.308 -4.851 45.231 1.00 53.78 90 VAL A N 1
ATOM 690 C CA . VAL A 1 90 ? -14.922 -4.571 44.813 1.00 53.78 90 VAL A CA 1
ATOM 691 C C . VAL A 1 90 ? -14.234 -5.711 44.056 1.00 53.78 90 VAL A C 1
ATOM 693 O O . VAL A 1 90 ? -13.390 -6.443 44.565 1.00 53.78 90 VAL A O 1
ATOM 696 N N . GLY A 1 91 ? -14.585 -5.800 42.783 1.00 47.38 91 GLY A N 1
ATOM 697 C CA . GLY A 1 91 ? -13.886 -6.576 41.776 1.00 47.38 91 GLY A CA 1
ATOM 698 C C . GLY A 1 91 ? -14.102 -5.904 40.434 1.00 47.38 91 GLY A C 1
ATOM 699 O O . GLY A 1 91 ? -14.629 -6.520 39.514 1.00 47.38 91 GLY A O 1
ATOM 700 N N . GLU A 1 92 ? -13.750 -4.617 40.338 1.00 45.72 92 GLU A N 1
ATOM 701 C CA . GLU A 1 92 ? -13.702 -3.843 39.093 1.00 45.72 92 GLU A CA 1
ATOM 702 C C . GLU A 1 92 ? -12.525 -4.352 38.239 1.00 45.72 92 GLU A C 1
ATOM 704 O O . GLU A 1 92 ? -11.570 -3.655 37.905 1.00 45.72 92 GLU A O 1
ATOM 709 N N . GLY A 1 93 ? -12.569 -5.649 37.933 1.00 43.56 93 GLY A N 1
ATOM 710 C CA . GLY A 1 93 ? -11.805 -6.269 36.880 1.00 43.56 93 GLY A CA 1
ATOM 711 C C . GLY A 1 93 ? -12.336 -5.684 35.592 1.00 43.56 93 GLY A C 1
ATOM 712 O O . GLY A 1 93 ? -13.351 -6.139 35.068 1.00 43.56 93 GLY A O 1
ATOM 713 N N . VAL A 1 94 ? -11.660 -4.637 35.121 1.00 56.00 94 VAL A N 1
ATOM 714 C CA . VAL A 1 94 ? -11.711 -4.160 33.744 1.00 56.00 94 VAL A CA 1
ATOM 715 C C . VAL A 1 94 ? -11.818 -5.400 32.872 1.00 56.00 94 VAL A C 1
ATOM 717 O O . VAL A 1 94 ? -10.866 -6.177 32.782 1.00 56.00 94 VAL A O 1
ATOM 720 N N . ALA A 1 95 ? -12.995 -5.622 32.284 1.00 46.53 95 ALA A N 1
ATOM 721 C CA . ALA A 1 95 ? -13.170 -6.586 31.219 1.00 46.53 95 ALA A CA 1
ATOM 722 C C . ALA A 1 95 ? -12.284 -6.083 30.080 1.00 46.53 95 ALA A C 1
ATOM 724 O O . ALA A 1 95 ? -12.707 -5.294 29.235 1.00 46.53 95 ALA A O 1
ATOM 725 N N . LEU A 1 96 ? -11.003 -6.449 30.149 1.00 55.94 96 LEU A N 1
ATOM 726 C CA . LEU A 1 96 ? -10.012 -6.285 29.112 1.00 55.94 96 LEU A CA 1
ATOM 727 C C . LEU A 1 96 ? -10.589 -7.054 27.942 1.00 55.94 96 LEU A C 1
ATOM 729 O O . LEU A 1 96 ? -10.461 -8.270 27.865 1.00 55.94 96 LEU A O 1
ATOM 733 N N . GLU A 1 97 ? -11.327 -6.334 27.103 1.00 58.97 97 GLU A N 1
ATOM 734 C CA . GLU A 1 97 ? -11.838 -6.797 25.829 1.00 58.97 97 GLU A CA 1
ATOM 735 C C . GLU A 1 97 ? -10.649 -7.469 25.140 1.00 58.97 97 GLU A C 1
ATOM 737 O O . GLU A 1 97 ? -9.690 -6.791 24.754 1.00 58.97 97 GLU A O 1
ATOM 742 N N . VAL A 1 98 ? -10.635 -8.808 25.144 1.00 69.19 98 VAL A N 1
ATOM 743 C CA . VAL A 1 98 ? -9.480 -9.601 24.720 1.00 69.19 98 VAL A CA 1
ATOM 744 C C . VAL A 1 98 ? -9.357 -9.396 23.222 1.00 69.19 98 VAL A C 1
ATOM 746 O O . VAL A 1 98 ? -9.981 -10.086 22.423 1.00 69.19 98 VAL A O 1
ATOM 749 N N . ARG A 1 99 ? -8.602 -8.368 22.838 1.00 83.38 99 ARG A N 1
ATOM 750 C CA . ARG A 1 99 ? -8.347 -8.059 21.440 1.00 83.38 99 ARG A CA 1
ATOM 751 C C . ARG A 1 99 ? -7.523 -9.181 20.845 1.00 83.38 99 ARG A C 1
ATOM 753 O O . ARG A 1 99 ? -6.443 -9.513 21.343 1.00 83.38 99 ARG A O 1
ATOM 760 N N . GLU A 1 100 ? -8.050 -9.744 19.772 1.00 89.25 100 GLU A N 1
ATOM 761 C CA . GLU A 1 100 ? -7.456 -10.874 19.083 1.00 89.25 100 GLU A CA 1
ATOM 762 C C . GLU A 1 100 ? -6.194 -10.419 18.337 1.00 89.25 100 GLU A C 1
ATOM 764 O O . GLU A 1 100 ? -6.131 -9.326 17.757 1.00 89.25 100 GLU A O 1
ATOM 769 N N . SER A 1 101 ? -5.156 -11.253 18.378 1.00 93.31 101 SER A N 1
ATOM 770 C CA . SER A 1 101 ? -3.981 -11.088 17.527 1.00 93.31 101 SER A CA 1
ATOM 771 C C . SER A 1 101 ? -4.331 -11.493 16.097 1.00 93.31 101 SER A C 1
ATOM 773 O O . SER A 1 101 ? -4.925 -12.550 15.857 1.00 93.31 101 SER A O 1
ATOM 775 N N . LEU A 1 102 ? -3.949 -10.658 15.130 1.00 96.56 102 LEU A N 1
ATOM 776 C CA . LEU A 1 102 ? -4.104 -11.005 13.722 1.00 96.56 102 LEU A CA 1
ATOM 777 C C . LEU A 1 102 ? -3.194 -12.193 13.382 1.00 96.56 102 LEU A C 1
ATOM 779 O O . LEU A 1 102 ? -2.162 -12.381 14.036 1.00 96.56 102 LEU A O 1
ATOM 783 N N . PRO A 1 103 ? -3.516 -12.985 12.343 1.00 97.62 103 PRO A N 1
ATOM 784 C CA . PRO A 1 103 ? -2.617 -14.035 11.870 1.00 97.62 103 PRO A CA 1
ATOM 785 C C . PRO A 1 103 ? -1.191 -13.517 11.621 1.00 97.62 103 PRO A C 1
ATOM 787 O O . PRO A 1 103 ? -0.230 -14.181 11.997 1.00 97.62 103 PRO A O 1
ATOM 790 N N . TRP A 1 104 ? -1.045 -12.294 11.095 1.00 97.75 104 TRP A N 1
ATOM 791 C CA . TRP A 1 104 ? 0.247 -11.628 10.889 1.00 97.75 104 TRP A CA 1
ATOM 792 C C . TRP A 1 104 ? 1.066 -11.404 12.168 1.00 97.75 104 TRP A C 1
ATOM 794 O O . TRP A 1 104 ? 2.297 -11.503 12.149 1.00 97.75 104 TRP A O 1
ATOM 804 N N . ASP A 1 105 ? 0.404 -11.152 13.296 1.00 96.88 105 ASP A N 1
ATOM 805 C CA . ASP A 1 105 ? 1.086 -10.990 14.585 1.00 96.88 105 ASP A CA 1
ATOM 806 C C . ASP A 1 10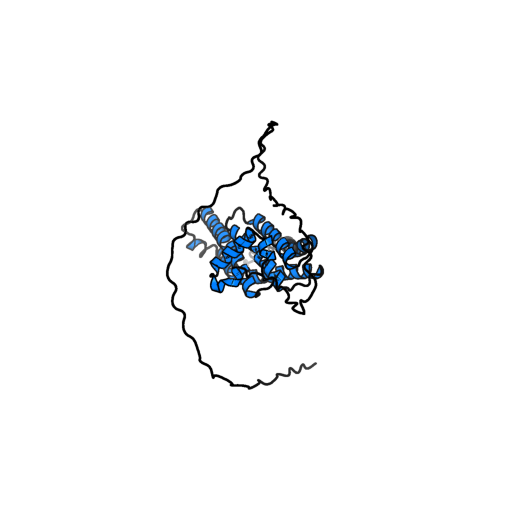5 ? 1.649 -12.334 15.074 1.00 96.88 105 ASP A C 1
ATOM 808 O O . ASP A 1 105 ? 2.658 -12.375 15.771 1.00 96.88 105 ASP A O 1
ATOM 812 N N . ARG A 1 106 ? 1.028 -13.445 14.654 1.00 96.75 106 ARG A N 1
ATOM 813 C CA . ARG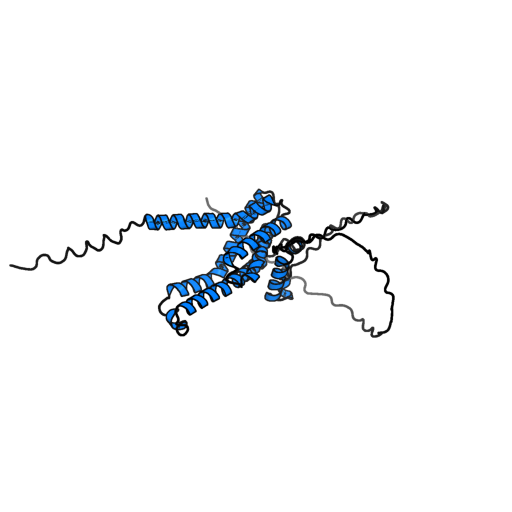 A 1 106 ? 1.440 -14.830 14.933 1.00 96.75 106 ARG A CA 1
ATOM 814 C C . ARG A 1 106 ? 2.264 -15.442 13.799 1.00 96.75 106 ARG A C 1
ATOM 816 O O . ARG A 1 106 ? 2.330 -16.661 13.652 1.00 96.75 106 ARG A O 1
ATOM 823 N N . ARG A 1 107 ? 2.935 -14.616 12.988 1.00 97.31 107 ARG A N 1
ATOM 824 C CA . ARG A 1 107 ? 3.772 -15.079 11.863 1.00 97.31 107 ARG A CA 1
ATOM 825 C C . ARG A 1 107 ? 4.904 -16.029 12.267 1.00 97.31 107 ARG A C 1
ATOM 827 O O . ARG A 1 107 ? 5.315 -16.834 11.440 1.00 97.31 107 ARG A O 1
ATOM 834 N N . ALA A 1 108 ? 5.387 -15.955 13.511 1.00 97.00 108 ALA A N 1
ATOM 835 C CA . ALA A 1 108 ? 6.385 -16.887 14.040 1.00 97.00 108 ALA A CA 1
ATOM 836 C C . ALA A 1 108 ? 5.822 -18.310 14.234 1.00 97.00 108 ALA A C 1
ATOM 838 O O . ALA A 1 108 ? 6.556 -19.278 14.079 1.00 97.00 108 ALA A O 1
ATOM 839 N N . GLU A 1 109 ? 4.523 -18.434 14.522 1.00 97.56 109 GLU A N 1
ATOM 840 C CA . GLU A 1 109 ? 3.832 -19.712 14.747 1.00 97.56 109 GLU A CA 1
ATOM 841 C C . GLU A 1 109 ? 3.241 -20.279 13.448 1.00 97.56 109 GLU A C 1
ATOM 843 O O . GLU A 1 109 ? 3.306 -21.477 13.193 1.00 97.56 109 GLU A O 1
ATOM 848 N N . LEU A 1 110 ? 2.653 -19.412 12.616 1.00 97.00 110 LEU A N 1
ATOM 849 C CA . LEU A 1 110 ? 1.924 -19.797 11.400 1.00 97.00 110 LEU A CA 1
ATOM 850 C C . LEU A 1 110 ? 2.805 -19.835 10.141 1.00 97.00 110 LEU A C 1
ATOM 852 O O . LEU A 1 110 ? 2.388 -20.368 9.114 1.00 97.00 110 LEU A O 1
ATOM 856 N N . GLY A 1 111 ? 4.000 -19.242 10.199 1.00 97.38 111 GLY A N 1
ATOM 857 C CA . GLY A 1 111 ? 4.852 -18.980 9.042 1.00 97.38 111 GLY A CA 1
ATOM 858 C C . GLY A 1 111 ? 4.475 -17.684 8.314 1.00 97.38 111 GLY A C 1
ATOM 859 O O . GLY A 1 111 ? 3.304 -17.316 8.204 1.00 97.38 111 GLY A O 1
ATOM 860 N N . GLY A 1 112 ? 5.482 -16.982 7.782 1.00 96.38 112 GLY A N 1
ATOM 861 C CA . GLY A 1 112 ? 5.323 -15.630 7.230 1.00 96.38 112 GLY A CA 1
ATOM 862 C C . GLY A 1 112 ? 4.288 -15.523 6.105 1.00 96.38 112 GLY A C 1
ATOM 863 O O . GLY A 1 112 ? 3.388 -14.688 6.172 1.00 96.38 112 GLY A O 1
ATOM 864 N N . LEU A 1 113 ? 4.365 -16.392 5.092 1.00 96.19 113 LEU A N 1
ATOM 865 C CA . LEU A 1 113 ? 3.482 -16.317 3.921 1.00 96.19 113 LEU A CA 1
ATOM 866 C C . LEU A 1 113 ? 2.032 -16.725 4.238 1.00 96.19 113 LEU A C 1
ATOM 868 O O . LEU A 1 113 ? 1.083 -16.094 3.763 1.00 96.19 113 LEU A O 1
ATOM 872 N N . ALA A 1 114 ? 1.846 -17.755 5.068 1.00 97.19 114 ALA A N 1
ATOM 873 C CA . ALA A 1 114 ? 0.518 -18.192 5.488 1.00 97.19 114 ALA A CA 1
ATOM 874 C C . ALA A 1 114 ? -0.167 -17.105 6.331 1.00 97.19 114 ALA A C 1
ATOM 876 O O . ALA A 1 114 ? -1.285 -16.699 6.009 1.00 97.19 114 ALA A O 1
ATOM 877 N N . ALA A 1 115 ? 0.538 -16.556 7.325 1.00 97.88 115 ALA A N 1
ATOM 878 C CA . ALA A 1 115 ? 0.069 -15.452 8.160 1.00 97.88 115 ALA A CA 1
ATOM 879 C C . ALA A 1 115 ? -0.283 -14.194 7.349 1.00 97.88 115 ALA A C 1
ATOM 881 O O . ALA A 1 115 ? -1.326 -13.573 7.578 1.00 97.88 115 ALA A O 1
ATOM 882 N N . PHE A 1 116 ? 0.559 -13.840 6.374 1.00 97.75 116 PHE A N 1
ATOM 883 C CA . PHE A 1 116 ? 0.318 -12.740 5.441 1.00 97.75 116 PHE A CA 1
ATOM 884 C C . PHE A 1 116 ? -0.977 -12.953 4.649 1.00 97.75 116 PHE A C 1
ATOM 886 O O . PHE A 1 116 ? -1.897 -12.139 4.733 1.00 97.75 116 PHE A O 1
ATOM 893 N N . SER A 1 117 ? -1.095 -14.084 3.945 1.00 97.12 117 SER A N 1
ATOM 894 C CA . SER A 1 117 ? -2.254 -14.366 3.087 1.00 97.12 117 SER A CA 1
ATOM 895 C C . SER A 1 117 ? -3.573 -14.445 3.865 1.00 97.12 117 SER A C 1
ATOM 897 O O . SER A 1 117 ? -4.597 -13.953 3.387 1.00 97.12 117 SER A O 1
ATOM 899 N N . GLN A 1 118 ? -3.559 -15.015 5.075 1.00 97.69 118 GLN A N 1
ATOM 900 C CA . GLN A 1 118 ? -4.727 -15.067 5.957 1.00 97.69 118 GLN A CA 1
ATOM 901 C C . GLN A 1 118 ? -5.143 -13.665 6.401 1.00 97.69 118 GLN A C 1
ATOM 903 O O . GLN A 1 118 ? -6.315 -13.314 6.293 1.00 97.69 118 GLN A O 1
ATOM 908 N N . THR A 1 119 ? -4.179 -12.830 6.793 1.00 97.94 119 THR A N 1
ATOM 909 C CA . THR A 1 119 ? -4.450 -11.446 7.202 1.00 97.94 119 THR A CA 1
ATOM 910 C C . THR A 1 119 ? -5.025 -10.630 6.047 1.00 97.94 119 THR A C 1
ATOM 912 O O . THR A 1 119 ? -6.024 -9.935 6.229 1.00 97.94 119 THR A O 1
ATOM 915 N N . CYS A 1 120 ? -4.473 -10.757 4.836 1.00 97.44 120 CYS A N 1
ATOM 916 C CA . CYS A 1 120 ? -5.038 -10.103 3.657 1.00 97.44 120 CYS A CA 1
ATOM 917 C C . CYS A 1 120 ? -6.481 -10.553 3.399 1.00 97.44 120 CYS A C 1
ATOM 919 O O . CYS A 1 120 ? -7.344 -9.710 3.168 1.00 97.44 120 CYS A O 1
ATOM 921 N N . ARG A 1 121 ? -6.775 -11.858 3.475 1.00 97.25 121 ARG A N 1
ATOM 922 C CA . ARG A 1 121 ? -8.144 -12.379 3.300 1.00 97.25 121 ARG A CA 1
ATOM 923 C C . ARG A 1 121 ? -9.099 -11.836 4.359 1.00 97.25 121 ARG A C 1
ATOM 925 O O . ARG A 1 121 ? -10.197 -11.417 4.007 1.00 97.25 121 ARG A O 1
ATOM 932 N N . ASP A 1 122 ? -8.688 -11.784 5.620 1.00 97.69 122 ASP A N 1
ATOM 933 C CA . ASP A 1 122 ? -9.522 -11.266 6.708 1.00 97.69 122 ASP A CA 1
ATOM 934 C C . ASP A 1 122 ? -9.815 -9.770 6.550 1.00 97.69 122 ASP A C 1
ATOM 936 O O . ASP A 1 122 ? -10.952 -9.331 6.759 1.00 97.69 122 ASP A O 1
ATOM 940 N N . VAL A 1 123 ? -8.821 -8.977 6.142 1.00 97.75 123 VAL A N 1
ATOM 941 C CA . VAL A 1 123 ? -9.000 -7.544 5.866 1.00 97.75 123 VAL A CA 1
ATOM 942 C C . VAL A 1 123 ? -9.884 -7.326 4.635 1.00 97.75 123 VAL A C 1
ATOM 944 O O . VAL A 1 123 ? -10.760 -6.467 4.664 1.00 97.75 123 VAL A O 1
ATOM 947 N N . LEU A 1 124 ? -9.708 -8.110 3.570 1.00 96.75 124 LEU A N 1
ATOM 948 C CA . LEU A 1 124 ? -10.469 -7.951 2.326 1.00 96.75 124 LEU A CA 1
ATOM 949 C C . LEU A 1 124 ? -11.922 -8.409 2.454 1.00 96.75 124 LEU A C 1
ATOM 951 O O . LEU A 1 124 ? -12.829 -7.736 1.969 1.00 96.75 124 LEU A O 1
ATOM 955 N N . LEU A 1 125 ? -12.157 -9.549 3.104 1.00 97.38 125 LEU A N 1
ATOM 956 C CA . LEU A 1 125 ? -13.483 -10.161 3.181 1.00 97.38 125 LEU A CA 1
ATOM 957 C C . LEU A 1 125 ? -14.317 -9.608 4.339 1.00 97.38 125 LEU A C 1
ATOM 959 O O . LEU A 1 125 ? -15.548 -9.626 4.274 1.00 97.38 125 LEU A O 1
ATOM 963 N N . ARG A 1 126 ? -13.678 -9.160 5.429 1.00 97.69 126 ARG A N 1
ATOM 964 C CA . ARG A 1 126 ? -14.357 -8.735 6.665 1.00 97.69 126 ARG A CA 1
ATOM 965 C C . ARG A 1 126 ? -13.700 -7.503 7.310 1.00 97.69 126 ARG A C 1
ATOM 967 O O . ARG A 1 126 ? -13.489 -7.511 8.523 1.00 97.69 126 ARG A O 1
ATOM 974 N N . PRO A 1 127 ? -13.454 -6.406 6.569 1.00 97.06 127 PRO A N 1
ATOM 975 C CA . PRO A 1 127 ? -12.637 -5.284 7.044 1.00 97.06 127 PRO A CA 1
ATOM 976 C C . PRO A 1 127 ? -13.110 -4.713 8.382 1.00 97.06 127 PRO A C 1
ATOM 978 O O . PRO A 1 127 ? -12.323 -4.554 9.307 1.00 97.06 127 PRO A O 1
ATOM 981 N N . VAL A 1 128 ? -14.415 -4.462 8.518 1.00 97.00 128 VAL A N 1
ATOM 982 C CA . VAL A 1 128 ? -14.999 -3.883 9.738 1.00 97.00 128 VAL A CA 1
ATOM 983 C C . VAL A 1 128 ? -14.741 -4.766 10.958 1.00 97.00 128 VAL A C 1
ATOM 985 O O . VAL A 1 128 ? -14.233 -4.282 11.963 1.00 97.00 128 VAL A O 1
ATOM 988 N N . SER A 1 129 ? -15.045 -6.060 10.850 1.00 96.56 129 SER A N 1
ATOM 989 C CA . SER A 1 129 ? -14.894 -7.007 11.957 1.00 96.56 129 SER A CA 1
ATOM 990 C C . SER A 1 129 ? -13.422 -7.256 12.302 1.00 96.56 129 SER A C 1
ATOM 992 O O . SER A 1 129 ? -13.075 -7.444 13.467 1.00 96.56 129 SER A O 1
ATOM 994 N N . THR A 1 130 ? -12.544 -7.235 11.300 1.00 97.31 130 THR A N 1
ATOM 995 C CA . THR A 1 130 ? -11.096 -7.381 11.479 1.00 97.31 130 THR A CA 1
ATOM 996 C C . THR A 1 130 ? -10.510 -6.174 12.214 1.00 97.31 130 THR A C 1
ATOM 998 O O . THR A 1 130 ? -9.847 -6.349 13.235 1.00 97.31 130 THR A O 1
ATOM 1001 N N . PHE A 1 131 ? -10.825 -4.947 11.786 1.00 96.81 131 PHE A N 1
ATOM 1002 C CA . PHE A 1 131 ? -10.325 -3.727 12.434 1.00 96.81 131 PHE A CA 1
ATOM 1003 C C . PHE A 1 131 ? -10.921 -3.470 13.827 1.00 96.81 131 PHE A C 1
ATOM 1005 O O . PHE A 1 131 ? -10.287 -2.805 14.644 1.00 96.81 131 PHE A O 1
ATOM 1012 N N . GLU A 1 132 ? -12.119 -3.982 14.117 1.00 95.00 132 GLU A N 1
ATOM 1013 C CA . GLU A 1 132 ? -12.724 -3.899 15.455 1.00 95.00 132 GLU A CA 1
ATOM 1014 C C . GLU A 1 132 ? -12.026 -4.803 16.474 1.00 95.00 132 GLU A C 1
ATOM 1016 O O . GLU A 1 132 ? -11.762 -4.365 17.593 1.00 95.00 132 GLU A O 1
ATOM 1021 N N . ARG A 1 133 ? -11.713 -6.045 16.087 1.00 94.38 133 ARG A N 1
ATOM 1022 C CA . ARG A 1 133 ? -11.168 -7.062 17.001 1.00 94.38 133 ARG A CA 1
ATOM 1023 C C . ARG A 1 133 ? -9.661 -6.979 17.183 1.00 94.38 133 ARG A C 1
ATOM 1025 O O . ARG A 1 133 ? -9.153 -7.424 18.209 1.00 94.38 133 ARG A O 1
ATOM 1032 N N . MET A 1 134 ? -8.946 -6.426 16.205 1.00 95.12 134 MET A N 1
ATOM 1033 C CA . MET A 1 134 ? -7.490 -6.433 16.238 1.00 95.12 134 MET A CA 1
ATOM 1034 C C . MET A 1 134 ? -6.911 -5.567 17.361 1.00 95.12 134 MET A C 1
ATOM 1036 O O . MET A 1 134 ? -7.427 -4.495 17.717 1.00 95.12 134 MET A O 1
ATOM 1040 N N . LYS A 1 135 ? -5.752 -5.993 17.865 1.00 94.50 135 LYS A N 1
ATOM 1041 C CA . LYS A 1 135 ? -4.886 -5.134 18.678 1.00 94.50 135 LYS A CA 1
ATOM 1042 C C . LYS A 1 135 ? -4.497 -3.886 17.866 1.00 94.50 135 LYS A C 1
ATOM 1044 O O . LYS A 1 135 ? -4.063 -4.030 16.718 1.00 94.50 135 LYS A O 1
ATOM 1049 N N . PRO A 1 136 ? -4.695 -2.673 18.416 1.00 91.94 136 PRO A N 1
ATOM 1050 C CA . PRO A 1 136 ? -4.449 -1.439 17.683 1.00 91.94 136 PRO A CA 1
ATOM 1051 C C . PRO A 1 136 ? -2.955 -1.143 17.554 1.00 91.94 136 PRO A C 1
ATOM 1053 O O . PRO A 1 136 ? -2.563 -0.483 16.605 1.00 91.94 136 PRO A O 1
ATOM 1056 N N . GLU A 1 137 ? -2.126 -1.668 18.456 1.00 91.62 137 GLU A N 1
ATOM 1057 C CA . GLU A 1 137 ? -0.684 -1.444 18.467 1.00 91.62 137 GLU A CA 1
ATOM 1058 C C . GLU A 1 137 ? 0.070 -2.744 18.181 1.00 91.62 137 GLU A C 1
ATOM 1060 O O . GLU A 1 137 ? -0.300 -3.820 18.655 1.00 91.62 137 GLU A O 1
ATOM 1065 N N . GLU A 1 138 ? 1.132 -2.625 17.391 1.00 90.38 138 GLU A N 1
ATOM 1066 C CA . GLU A 1 138 ? 2.096 -3.679 17.081 1.00 90.38 138 GLU A CA 1
ATOM 1067 C C . GLU A 1 138 ? 3.484 -3.040 16.948 1.00 90.38 138 GLU A C 1
ATOM 1069 O O . GLU A 1 138 ? 3.629 -1.815 16.851 1.00 90.38 138 GLU A O 1
ATOM 1074 N N . SER A 1 139 ? 4.517 -3.879 16.915 1.00 95.25 139 SER A N 1
ATOM 1075 C CA . SER A 1 139 ? 5.865 -3.461 16.553 1.00 95.25 139 SER A CA 1
ATOM 1076 C C . SER A 1 139 ? 5.873 -2.751 15.194 1.00 95.25 139 SER A C 1
ATOM 1078 O O . SER A 1 139 ? 5.336 -3.272 14.214 1.00 95.25 139 SER A O 1
ATOM 1080 N N . VAL A 1 140 ? 6.545 -1.599 15.120 1.00 96.62 140 VAL A N 1
ATOM 1081 C CA . VAL A 1 140 ? 6.735 -0.840 13.869 1.00 96.62 140 VAL A CA 1
ATOM 1082 C C . VAL A 1 140 ? 7.352 -1.730 12.793 1.00 96.62 140 VAL A C 1
ATOM 1084 O O . VAL A 1 140 ? 6.863 -1.759 11.669 1.00 96.62 140 VAL A O 1
ATOM 1087 N N . GLY A 1 141 ? 8.370 -2.519 13.153 1.00 96.75 141 GLY A N 1
ATOM 1088 C CA . GLY A 1 141 ? 9.031 -3.442 12.229 1.00 96.75 141 GLY A CA 1
ATOM 1089 C C . GLY A 1 141 ? 8.093 -4.507 11.654 1.00 96.75 141 GLY A C 1
ATOM 1090 O O . GLY A 1 141 ? 8.165 -4.797 10.465 1.00 96.75 141 GLY A O 1
ATOM 1091 N N . GLY A 1 142 ? 7.168 -5.046 12.457 1.00 96.69 142 GLY A N 1
ATOM 1092 C CA . GLY A 1 142 ? 6.175 -6.015 11.985 1.00 96.69 142 GLY A CA 1
ATOM 1093 C C . GLY A 1 142 ? 5.187 -5.417 10.983 1.00 96.69 142 GLY A C 1
ATOM 1094 O O . GLY A 1 142 ? 4.905 -6.037 9.956 1.00 96.69 142 GLY A O 1
ATOM 1095 N N . SER A 1 143 ? 4.743 -4.181 11.214 1.00 97.44 143 SER A N 1
ATOM 1096 C CA . SER A 1 143 ? 3.905 -3.449 10.259 1.00 97.44 143 SER A CA 1
ATOM 1097 C C . SER A 1 143 ? 4.684 -3.065 8.988 1.00 97.44 143 SER A C 1
ATOM 1099 O O . SER A 1 143 ? 4.207 -3.293 7.881 1.00 97.44 143 SER A O 1
ATOM 1101 N N . LEU A 1 144 ? 5.918 -2.569 9.092 1.00 97.56 144 LEU A N 1
ATOM 1102 C CA . LEU A 1 144 ? 6.725 -2.244 7.905 1.00 97.56 144 LEU A CA 1
ATOM 1103 C C . LEU A 1 144 ? 7.070 -3.482 7.069 1.00 97.56 144 LEU A C 1
ATOM 1105 O O . LEU A 1 144 ? 7.044 -3.410 5.843 1.00 97.56 144 LEU A O 1
ATOM 1109 N N . LEU A 1 145 ? 7.321 -4.628 7.706 1.00 97.44 145 LEU A N 1
ATOM 1110 C CA . LEU A 1 145 ? 7.527 -5.893 7.000 1.00 97.44 145 LEU A CA 1
ATOM 1111 C C . LEU A 1 145 ? 6.266 -6.328 6.236 1.00 97.44 145 LEU A C 1
ATOM 1113 O O . LEU A 1 145 ? 6.373 -6.795 5.104 1.00 97.44 145 LEU A O 1
ATOM 1117 N N . PHE A 1 146 ? 5.073 -6.143 6.813 1.00 97.88 146 PHE A N 1
ATOM 1118 C CA . PHE A 1 146 ? 3.816 -6.401 6.100 1.00 97.88 146 PHE A CA 1
ATOM 1119 C C . PHE A 1 146 ? 3.666 -5.485 4.885 1.00 97.88 146 PHE A C 1
ATOM 1121 O O . PHE A 1 146 ? 3.326 -5.954 3.801 1.00 97.88 146 PHE A O 1
ATOM 1128 N N . ALA A 1 147 ? 3.955 -4.191 5.054 1.00 97.31 147 ALA A N 1
ATOM 1129 C CA . ALA A 1 147 ? 3.917 -3.220 3.965 1.00 97.31 147 ALA A CA 1
ATOM 1130 C C . ALA A 1 147 ? 4.864 -3.635 2.834 1.00 97.31 147 ALA A C 1
ATOM 1132 O O . ALA A 1 147 ? 4.459 -3.685 1.676 1.00 97.31 147 ALA A O 1
ATOM 1133 N N . LEU A 1 148 ? 6.097 -4.015 3.180 1.00 96.56 148 LEU A N 1
ATOM 1134 C CA . LEU A 1 148 ? 7.097 -4.491 2.231 1.00 96.56 148 LEU A CA 1
ATOM 1135 C C . LEU A 1 148 ? 6.611 -5.714 1.444 1.00 96.56 148 LEU A C 1
ATOM 1137 O O . LEU A 1 148 ? 6.787 -5.757 0.229 1.00 96.56 148 LEU A O 1
ATOM 1141 N N . LEU A 1 149 ? 5.952 -6.676 2.099 1.00 96.50 149 LEU A N 1
ATOM 1142 C CA . LEU A 1 149 ? 5.348 -7.822 1.412 1.00 96.50 149 LEU A CA 1
ATOM 1143 C C . LEU A 1 149 ? 4.202 -7.408 0.483 1.00 96.50 149 LEU A C 1
ATOM 1145 O O . LEU A 1 149 ? 4.137 -7.894 -0.644 1.00 96.50 149 LEU A O 1
ATOM 1149 N N . CYS A 1 150 ? 3.326 -6.493 0.907 1.00 96.06 150 CYS A N 1
ATOM 1150 C CA . CYS A 1 150 ? 2.286 -5.935 0.037 1.00 96.06 150 CYS A CA 1
ATOM 1151 C C . CYS A 1 150 ? 2.892 -5.282 -1.212 1.00 96.06 150 CYS A C 1
ATOM 1153 O O . CYS A 1 150 ? 2.421 -5.536 -2.321 1.00 96.06 150 CYS A O 1
ATOM 1155 N N . TYR A 1 151 ? 3.952 -4.490 -1.049 1.00 94.06 151 TYR A N 1
ATOM 1156 C CA . TYR A 1 151 ? 4.650 -3.863 -2.167 1.00 94.06 151 TYR A CA 1
ATOM 1157 C C . TYR A 1 151 ? 5.342 -4.877 -3.067 1.00 94.06 151 TYR A C 1
ATOM 1159 O O . TYR A 1 151 ? 5.200 -4.786 -4.279 1.00 94.06 151 TYR A O 1
ATOM 1167 N N . ALA A 1 152 ? 6.020 -5.877 -2.508 1.00 93.12 152 ALA A N 1
ATOM 1168 C CA . ALA A 1 152 ? 6.629 -6.953 -3.282 1.00 93.12 152 ALA A CA 1
ATOM 1169 C C . ALA A 1 152 ? 5.581 -7.662 -4.158 1.00 93.12 152 ALA A C 1
ATOM 1171 O O . ALA A 1 152 ? 5.767 -7.809 -5.365 1.00 93.12 152 ALA A O 1
ATOM 1172 N N . VAL A 1 153 ? 4.441 -8.035 -3.572 1.00 92.75 153 VAL A N 1
ATOM 1173 C CA . VAL A 1 153 ? 3.353 -8.717 -4.288 1.00 92.75 153 VAL A CA 1
ATOM 1174 C C . VAL A 1 153 ? 2.717 -7.831 -5.361 1.00 92.75 153 VAL A C 1
ATOM 1176 O O . VAL A 1 153 ? 2.318 -8.345 -6.400 1.00 92.75 153 VAL A O 1
ATOM 1179 N N . ALA A 1 154 ? 2.639 -6.516 -5.153 1.00 89.44 154 ALA A N 1
ATOM 1180 C CA . ALA A 1 154 ? 2.125 -5.597 -6.167 1.00 89.44 154 ALA A CA 1
ATOM 1181 C C . ALA A 1 154 ? 3.145 -5.319 -7.285 1.00 89.44 154 ALA A C 1
ATOM 1183 O O . ALA A 1 154 ? 2.800 -5.364 -8.466 1.00 89.44 154 ALA A O 1
ATOM 1184 N N . CYS A 1 155 ? 4.396 -5.028 -6.927 1.00 85.75 155 CYS A N 1
ATOM 1185 C CA . CYS A 1 155 ? 5.427 -4.557 -7.846 1.00 85.75 155 CYS A CA 1
ATOM 1186 C C . CYS A 1 155 ? 6.027 -5.690 -8.682 1.00 85.75 155 CYS A C 1
ATOM 1188 O O . CYS A 1 155 ? 6.072 -5.557 -9.900 1.00 85.75 155 CYS A O 1
ATOM 1190 N N . PHE A 1 156 ? 6.454 -6.810 -8.081 1.00 87.06 156 PHE A N 1
ATOM 1191 C CA . PHE A 1 156 ? 7.183 -7.852 -8.823 1.00 87.06 156 PHE A CA 1
ATOM 1192 C C . PHE A 1 156 ? 6.378 -8.450 -9.988 1.00 87.06 156 PHE A C 1
ATOM 1194 O O . PHE A 1 156 ? 6.910 -8.483 -11.099 1.00 87.06 156 PHE A O 1
ATOM 1201 N N . PRO A 1 157 ? 5.113 -8.884 -9.809 1.00 86.81 157 PRO A N 1
ATOM 1202 C CA . PRO A 1 157 ? 4.341 -9.468 -10.904 1.00 86.81 157 PRO A CA 1
ATOM 1203 C C . PRO A 1 157 ? 4.000 -8.435 -11.976 1.00 86.81 157 PRO A C 1
ATOM 1205 O O . PRO A 1 157 ? 4.083 -8.732 -13.163 1.00 86.81 157 PRO A O 1
ATOM 1208 N N . THR A 1 158 ? 3.658 -7.213 -11.559 1.00 83.12 158 THR A N 1
ATOM 1209 C CA . THR A 1 158 ? 3.306 -6.122 -12.472 1.00 83.12 158 THR A CA 1
ATOM 1210 C C . THR A 1 158 ? 4.503 -5.730 -13.330 1.00 83.12 158 THR A C 1
ATOM 1212 O O . THR A 1 158 ? 4.413 -5.746 -14.555 1.00 83.12 158 THR A O 1
ATOM 1215 N N . CYS A 1 159 ? 5.649 -5.443 -12.711 1.00 82.06 159 CYS A N 1
ATOM 1216 C CA . CYS A 1 159 ? 6.874 -5.105 -13.426 1.00 82.06 159 CYS A CA 1
ATOM 1217 C C . CYS A 1 159 ? 7.363 -6.258 -14.305 1.00 82.06 159 CYS A C 1
ATOM 1219 O O . CYS A 1 159 ? 7.716 -6.030 -15.457 1.00 82.06 159 CYS A O 1
ATOM 1221 N N . GLY A 1 160 ? 7.347 -7.491 -13.788 1.00 83.31 160 GLY A N 1
ATOM 1222 C CA . GLY A 1 160 ? 7.741 -8.674 -14.550 1.00 83.31 160 GLY A CA 1
ATOM 1223 C C . GLY A 1 160 ? 6.860 -8.888 -15.778 1.00 83.31 160 GLY A C 1
ATOM 1224 O O . GLY A 1 160 ? 7.370 -9.195 -16.853 1.00 83.31 160 GLY A O 1
ATOM 1225 N N . LEU A 1 161 ? 5.550 -8.659 -15.654 1.00 84.75 161 LEU A N 1
ATOM 1226 C CA . LEU A 1 161 ? 4.647 -8.732 -16.793 1.00 84.75 161 LEU A CA 1
ATOM 1227 C C . LEU A 1 161 ? 4.890 -7.606 -17.798 1.00 84.75 161 LEU A C 1
ATOM 1229 O O . LEU A 1 161 ? 4.917 -7.886 -18.989 1.00 84.75 161 LEU A O 1
ATOM 1233 N N . TYR A 1 162 ? 5.060 -6.356 -17.360 1.00 81.00 162 TYR A N 1
ATOM 1234 C CA . TYR A 1 162 ? 5.363 -5.255 -18.282 1.00 81.00 162 TYR A CA 1
ATOM 1235 C C . TYR A 1 162 ? 6.644 -5.525 -19.066 1.00 81.00 162 TYR A C 1
ATOM 1237 O O . TYR A 1 162 ? 6.646 -5.405 -20.288 1.00 81.00 162 TYR A O 1
ATOM 1245 N N . PHE A 1 163 ? 7.685 -5.986 -18.375 1.00 79.19 163 PHE A N 1
ATOM 1246 C CA . PHE A 1 163 ? 8.948 -6.371 -18.990 1.00 79.19 163 PHE A CA 1
ATOM 1247 C C . PHE A 1 163 ? 8.775 -7.518 -19.996 1.00 79.19 163 PHE A C 1
ATOM 1249 O O . PHE A 1 163 ? 9.328 -7.482 -21.096 1.00 79.19 163 PHE A O 1
ATOM 1256 N N . LEU A 1 164 ? 7.958 -8.520 -19.655 1.00 82.75 164 LEU A N 1
ATOM 1257 C CA . LEU A 1 164 ? 7.622 -9.622 -20.555 1.00 82.75 164 LEU A CA 1
ATOM 1258 C C . LEU A 1 164 ? 6.846 -9.140 -21.790 1.00 82.75 164 LEU A C 1
ATOM 1260 O O . LEU A 1 164 ? 7.166 -9.542 -22.904 1.00 82.75 164 LEU A O 1
ATOM 1264 N N . LEU A 1 165 ? 5.838 -8.284 -21.615 1.00 83.38 165 LEU A N 1
ATOM 1265 C CA . LEU A 1 165 ? 5.027 -7.751 -22.714 1.00 83.38 165 LEU A CA 1
ATOM 1266 C C . LEU A 1 165 ? 5.857 -6.883 -23.662 1.00 83.38 165 LEU A C 1
ATOM 1268 O O . LEU A 1 165 ? 5.697 -6.984 -24.877 1.00 83.38 165 LEU A O 1
ATOM 1272 N N . GLU A 1 166 ? 6.756 -6.065 -23.123 1.00 77.81 166 GLU A N 1
ATOM 1273 C CA . GLU A 1 166 ? 7.692 -5.270 -23.916 1.00 77.81 166 GLU A CA 1
ATOM 1274 C C . GLU A 1 166 ? 8.652 -6.168 -24.703 1.00 77.81 166 GLU A C 1
ATOM 1276 O O . GLU A 1 166 ? 8.802 -6.005 -25.912 1.00 77.81 166 GLU A O 1
ATOM 1281 N N . SER A 1 167 ? 9.187 -7.207 -24.058 1.00 74.69 167 SER A N 1
ATOM 1282 C CA . SER A 1 167 ? 10.041 -8.199 -24.718 1.00 74.69 167 SER A CA 1
ATOM 1283 C C . SER A 1 167 ? 9.339 -8.934 -25.868 1.00 74.69 167 SER A C 1
ATOM 1285 O O . SER A 1 167 ? 9.965 -9.250 -26.879 1.00 74.69 167 SER A O 1
ATOM 1287 N N . LEU A 1 168 ? 8.041 -9.227 -25.726 1.00 82.25 168 LEU A N 1
ATOM 1288 C CA . LEU A 1 168 ? 7.241 -9.883 -26.766 1.00 82.25 168 LEU A CA 1
ATOM 1289 C C . LEU A 1 168 ? 6.919 -8.944 -27.938 1.00 82.25 168 LEU A C 1
ATOM 1291 O O . LEU A 1 168 ? 6.826 -9.407 -29.074 1.00 82.25 168 LEU A O 1
ATOM 1295 N N . ARG A 1 169 ? 6.753 -7.639 -27.682 1.00 80.56 169 ARG A N 1
ATOM 1296 C CA . ARG A 1 169 ? 6.435 -6.634 -28.711 1.00 80.56 169 ARG A CA 1
ATOM 1297 C C . ARG A 1 169 ? 7.546 -6.493 -29.750 1.00 80.56 169 ARG A C 1
ATOM 1299 O O . ARG A 1 169 ? 7.245 -6.325 -30.928 1.00 80.56 169 ARG A O 1
ATOM 1306 N N . ASP A 1 170 ? 8.800 -6.598 -29.327 1.00 73.12 170 ASP A N 1
ATOM 1307 C CA . ASP A 1 170 ? 9.960 -6.401 -30.201 1.00 73.12 170 ASP A CA 1
ATOM 1308 C C . ASP A 1 170 ? 10.322 -7.642 -31.042 1.00 73.12 170 ASP A C 1
ATOM 1310 O O . ASP A 1 170 ? 11.321 -7.628 -31.763 1.00 73.12 170 ASP A O 1
ATOM 1314 N N . GLY A 1 171 ? 9.522 -8.717 -30.965 1.00 68.31 171 GLY A N 1
ATOM 1315 C CA . GLY A 1 171 ? 9.630 -9.915 -31.810 1.00 68.31 171 GLY A CA 1
ATOM 1316 C C . GLY A 1 171 ? 10.883 -10.770 -31.592 1.00 68.31 171 GLY A C 1
ATOM 1317 O O . GLY A 1 171 ? 11.045 -11.789 -32.257 1.00 68.31 171 GLY A O 1
ATOM 1318 N N . ASP A 1 172 ? 11.760 -10.385 -30.664 1.00 62.56 172 ASP A N 1
ATOM 1319 C CA . ASP A 1 172 ? 13.098 -10.958 -30.503 1.00 62.56 172 ASP A CA 1
ATOM 1320 C C . ASP A 1 172 ? 13.268 -11.572 -29.104 1.00 62.56 172 ASP A C 1
ATOM 1322 O O . ASP A 1 172 ? 14.110 -11.174 -28.296 1.00 62.56 172 ASP A O 1
ATOM 1326 N N . THR A 1 173 ? 12.432 -12.569 -28.798 1.00 57.88 173 THR A N 1
ATOM 1327 C CA . THR A 1 173 ? 12.393 -13.252 -27.491 1.00 57.88 173 THR A CA 1
ATOM 1328 C C . THR A 1 173 ? 13.690 -13.993 -27.151 1.00 57.88 173 THR A C 1
ATOM 1330 O O . THR A 1 173 ? 13.925 -14.329 -25.993 1.00 57.88 173 THR A O 1
ATOM 1333 N N . TRP A 1 174 ? 14.544 -14.261 -28.145 1.00 51.72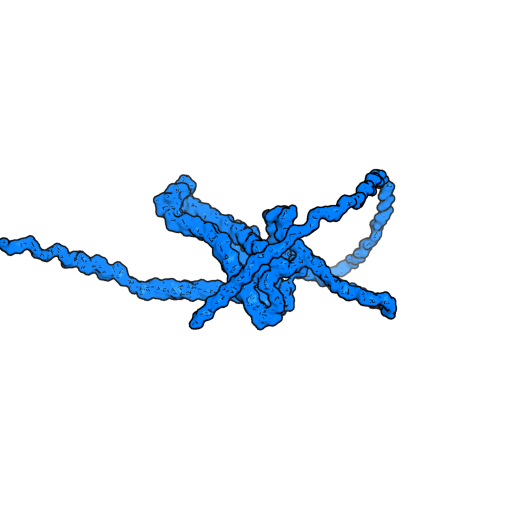 174 TRP A N 1
ATOM 1334 C CA . TRP A 1 174 ? 15.792 -15.013 -27.982 1.00 51.72 174 TRP A CA 1
ATOM 1335 C C . TRP A 1 174 ? 16.992 -14.134 -27.588 1.00 51.72 174 TRP A C 1
ATOM 1337 O O . TRP A 1 174 ? 17.987 -14.633 -27.064 1.00 51.72 174 TRP A O 1
ATOM 1347 N N . ASN A 1 175 ? 16.893 -12.814 -27.771 1.00 53.81 175 ASN A N 1
ATOM 1348 C CA . ASN A 1 175 ? 17.968 -11.865 -27.470 1.00 53.81 175 ASN A CA 1
ATOM 1349 C C . ASN A 1 175 ? 17.746 -11.062 -26.180 1.00 53.81 175 ASN A C 1
ATOM 1351 O O . ASN A 1 175 ? 18.440 -10.064 -25.976 1.00 53.81 175 ASN A O 1
ATOM 1355 N N . LEU A 1 176 ? 16.858 -11.505 -25.276 1.00 53.59 176 LEU A N 1
ATOM 1356 C CA . LEU A 1 176 ? 16.653 -10.868 -23.964 1.00 53.59 176 LEU A CA 1
ATOM 1357 C C . LEU A 1 176 ? 17.987 -10.623 -23.245 1.00 53.59 176 LEU A C 1
ATOM 1359 O O . LEU A 1 176 ? 18.283 -9.510 -22.834 1.00 53.59 176 LEU A O 1
ATOM 1363 N N . GLY A 1 177 ? 18.840 -11.647 -23.163 1.00 52.81 177 GLY A N 1
ATOM 1364 C CA . GLY A 1 177 ? 20.124 -11.554 -22.468 1.00 52.81 177 GLY A CA 1
ATOM 1365 C C . GLY A 1 177 ? 21.174 -10.680 -23.165 1.00 52.81 177 GLY A C 1
ATOM 1366 O O . GLY A 1 177 ? 22.149 -10.301 -22.535 1.00 52.81 177 GLY A O 1
ATOM 1367 N N . ARG A 1 178 ? 21.011 -10.347 -24.451 1.00 49.72 178 ARG A N 1
ATOM 1368 C CA . ARG A 1 178 ? 22.007 -9.574 -25.219 1.00 49.72 178 ARG A CA 1
ATOM 1369 C C . ARG A 1 178 ? 21.570 -8.132 -25.472 1.00 49.72 178 ARG A C 1
ATOM 1371 O O . ARG A 1 178 ? 22.406 -7.239 -25.457 1.00 49.72 178 ARG A O 1
ATOM 1378 N N . ARG A 1 179 ? 20.267 -7.885 -25.642 1.00 50.50 179 ARG A N 1
ATOM 1379 C CA . ARG A 1 179 ? 19.696 -6.534 -25.786 1.00 50.50 179 ARG A CA 1
ATOM 1380 C C . ARG A 1 179 ? 19.639 -5.790 -24.453 1.00 50.50 179 ARG A C 1
ATOM 1382 O O . ARG A 1 179 ? 19.984 -4.612 -24.407 1.00 50.50 179 ARG A O 1
ATOM 1389 N N . TYR A 1 180 ? 19.289 -6.482 -23.370 1.00 50.78 180 TYR A N 1
ATOM 1390 C CA . TYR A 1 180 ? 19.187 -5.869 -22.044 1.00 50.78 180 TYR A CA 1
ATOM 1391 C C . TYR A 1 180 ? 20.533 -5.715 -21.317 1.00 50.78 180 TYR A C 1
ATOM 1393 O O . TYR A 1 180 ? 20.659 -4.833 -20.476 1.00 50.78 180 TYR A O 1
ATOM 1401 N N . PHE A 1 181 ? 21.546 -6.514 -21.667 1.00 52.59 181 PHE A N 1
ATOM 1402 C CA . PHE A 1 181 ? 22.893 -6.405 -21.085 1.00 52.59 181 PHE A CA 1
ATOM 1403 C C . PHE A 1 181 ? 23.945 -5.797 -22.031 1.00 52.59 181 PHE A C 1
ATOM 1405 O O . PHE A 1 181 ? 25.111 -5.735 -21.656 1.00 52.59 181 PHE A O 1
ATOM 1412 N N . GLY A 1 182 ? 23.574 -5.417 -23.262 1.00 50.34 182 GLY A N 1
ATOM 1413 C CA . GLY A 1 182 ? 24.547 -4.989 -24.277 1.00 50.34 182 GLY A CA 1
ATOM 1414 C C . GLY A 1 182 ? 24.206 -3.742 -25.098 1.00 50.34 182 GLY A C 1
ATOM 1415 O O . GLY A 1 182 ? 25.095 -3.253 -25.787 1.00 50.34 182 GLY A O 1
ATOM 1416 N N . ALA A 1 183 ? 22.971 -3.217 -25.078 1.00 45.66 183 ALA A N 1
ATOM 1417 C CA . ALA A 1 183 ? 22.628 -2.018 -25.869 1.00 45.66 183 ALA A CA 1
ATOM 1418 C C . ALA A 1 183 ? 21.473 -1.141 -25.326 1.00 45.66 183 ALA A C 1
ATOM 1420 O O . ALA A 1 183 ? 21.290 -0.025 -25.806 1.00 45.66 183 ALA A O 1
ATOM 1421 N N . ARG A 1 184 ? 20.715 -1.586 -24.311 1.00 55.00 184 ARG A N 1
ATOM 1422 C CA . ARG A 1 184 ? 19.707 -0.783 -23.575 1.00 55.00 184 ARG A CA 1
ATOM 1423 C C . ARG A 1 184 ? 20.046 -0.650 -22.083 1.00 55.00 184 ARG A C 1
ATOM 1425 O O . ARG A 1 184 ? 19.186 -0.747 -21.208 1.00 55.00 184 ARG A O 1
ATOM 1432 N N . ASP A 1 185 ? 21.319 -0.397 -21.782 1.00 61.66 185 ASP A N 1
ATOM 1433 C CA . ASP A 1 185 ? 21.839 -0.337 -20.410 1.00 61.66 185 ASP A CA 1
ATOM 1434 C C . ASP A 1 185 ? 21.134 0.691 -19.512 1.00 61.66 185 ASP A C 1
ATOM 1436 O O . ASP A 1 185 ? 21.320 0.665 -18.301 1.00 61.66 185 ASP A O 1
ATOM 1440 N N . SER A 1 186 ? 20.387 1.663 -20.039 1.00 69.44 186 SER A N 1
ATOM 1441 C CA . SER A 1 186 ? 19.671 2.644 -19.213 1.00 69.44 186 SER A CA 1
ATOM 1442 C C . SER A 1 186 ? 18.411 2.059 -18.567 1.00 69.44 186 SER A C 1
ATOM 1444 O O . SER A 1 186 ? 18.219 2.239 -17.365 1.00 69.44 186 SER A O 1
ATOM 1446 N N . GLU A 1 187 ? 17.579 1.327 -19.311 1.00 68.50 187 GLU A N 1
ATOM 1447 C CA . GLU A 1 187 ? 16.276 0.827 -18.841 1.00 68.50 187 GLU A CA 1
ATOM 1448 C C . GLU A 1 187 ? 16.435 -0.295 -17.812 1.00 68.50 187 GLU A C 1
ATOM 1450 O O . GLU A 1 187 ? 15.838 -0.256 -16.739 1.00 68.50 187 GLU A O 1
ATOM 1455 N N . VAL A 1 188 ? 17.311 -1.261 -18.089 1.00 74.44 188 VAL A N 1
ATOM 1456 C CA . VAL A 1 188 ? 17.549 -2.421 -17.209 1.00 74.44 188 VAL A CA 1
ATOM 1457 C C . VAL A 1 188 ? 18.255 -2.002 -15.940 1.00 74.44 188 VAL A C 1
ATOM 1459 O O . VAL A 1 188 ? 17.887 -2.434 -14.853 1.00 74.44 188 VAL A O 1
ATOM 1462 N N . ARG A 1 189 ? 19.241 -1.112 -16.056 1.00 78.12 189 ARG A N 1
ATOM 1463 C CA . ARG A 1 189 ? 19.899 -0.507 -14.898 1.00 78.12 189 ARG A CA 1
ATOM 1464 C C . ARG A 1 189 ? 18.903 0.279 -14.062 1.00 78.12 189 ARG A C 1
ATOM 1466 O O . ARG A 1 189 ? 18.898 0.107 -12.851 1.00 78.12 189 ARG A O 1
ATOM 1473 N N . SER A 1 190 ? 18.031 1.075 -14.683 1.00 74.00 190 SER A N 1
ATOM 1474 C CA . SER A 1 190 ? 16.972 1.793 -13.964 1.00 74.00 190 SER A CA 1
ATOM 1475 C C . SER A 1 190 ? 16.016 0.827 -13.271 1.00 74.00 190 SER A C 1
ATOM 1477 O O . SER A 1 190 ? 15.664 1.050 -12.118 1.00 74.00 190 SER A O 1
ATOM 1479 N N . PHE A 1 191 ? 15.659 -0.282 -13.922 1.00 79.56 191 PHE A N 1
ATOM 1480 C CA . PHE A 1 191 ? 14.825 -1.327 -13.339 1.00 79.56 191 PHE A CA 1
ATOM 1481 C C . PHE A 1 191 ? 15.502 -2.018 -12.150 1.00 79.56 191 PHE A C 1
ATOM 1483 O O . PHE A 1 191 ? 14.890 -2.141 -11.094 1.00 79.56 191 PHE A O 1
ATOM 1490 N N . ILE A 1 192 ? 16.771 -2.415 -12.276 1.00 84.50 192 ILE A N 1
ATOM 1491 C CA . ILE A 1 192 ? 17.548 -3.043 -11.196 1.00 84.50 192 ILE A CA 1
ATOM 1492 C C . ILE A 1 192 ? 17.724 -2.074 -10.024 1.00 84.50 192 ILE A C 1
ATOM 1494 O O . ILE A 1 192 ? 17.516 -2.465 -8.876 1.00 84.50 192 ILE A O 1
ATOM 1498 N N . ILE A 1 193 ? 18.061 -0.810 -10.298 1.00 84.38 193 ILE A N 1
ATOM 1499 C CA . ILE A 1 193 ? 18.167 0.240 -9.277 1.00 84.38 193 ILE A CA 1
ATOM 1500 C C . ILE A 1 193 ? 16.817 0.425 -8.587 1.00 84.38 193 ILE A C 1
ATOM 1502 O O . ILE A 1 193 ? 16.762 0.419 -7.361 1.00 84.38 193 ILE A O 1
ATOM 1506 N N . TYR A 1 194 ? 15.725 0.536 -9.345 1.00 80.94 194 TYR A N 1
ATOM 1507 C CA . TYR A 1 194 ? 14.376 0.657 -8.799 1.00 80.94 194 TYR A CA 1
ATOM 1508 C C . TYR A 1 194 ? 14.026 -0.539 -7.908 1.00 80.94 194 TYR A C 1
ATOM 1510 O O . TYR A 1 194 ? 13.576 -0.355 -6.779 1.00 80.94 194 TYR A O 1
ATOM 1518 N N . LEU A 1 195 ? 14.295 -1.760 -8.369 1.00 86.19 195 LEU A N 1
ATOM 1519 C CA . LEU A 1 195 ? 14.014 -2.990 -7.637 1.00 86.19 195 LEU A CA 1
ATOM 1520 C C . LEU A 1 195 ? 14.827 -3.076 -6.342 1.00 86.19 195 LEU A C 1
ATOM 1522 O O . LEU A 1 195 ? 14.263 -3.367 -5.290 1.00 86.19 195 LEU A O 1
ATOM 1526 N N . GLY A 1 196 ? 16.123 -2.764 -6.405 1.00 88.12 196 GLY A N 1
ATOM 1527 C CA . GLY A 1 196 ? 17.031 -2.777 -5.257 1.00 88.12 196 GLY A CA 1
ATOM 1528 C C . GLY A 1 196 ? 16.769 -1.654 -4.252 1.00 88.12 196 GLY A C 1
ATOM 1529 O O . GLY A 1 196 ? 16.921 -1.859 -3.050 1.00 88.12 196 GLY A O 1
ATOM 1530 N N . LEU A 1 197 ? 16.324 -0.485 -4.717 1.00 88.50 197 LEU A N 1
ATOM 1531 C CA . LEU A 1 197 ? 16.045 0.678 -3.873 1.00 88.50 197 LEU A CA 1
ATOM 1532 C C . LEU A 1 197 ? 14.618 0.663 -3.295 1.00 88.50 197 LEU A C 1
ATOM 1534 O O . LEU A 1 197 ? 14.382 1.205 -2.214 1.00 88.50 197 LEU A O 1
ATOM 1538 N N . SER A 1 198 ? 13.671 0.001 -3.967 1.00 88.06 198 SER A N 1
ATOM 1539 C CA . SER A 1 198 ? 12.279 -0.133 -3.519 1.00 88.06 198 SER A CA 1
ATOM 1540 C C . SER A 1 198 ? 12.105 -0.652 -2.080 1.00 88.06 198 SER A C 1
ATOM 1542 O O . SER A 1 198 ? 11.339 -0.023 -1.344 1.00 88.06 198 SER A O 1
ATOM 1544 N N . PRO A 1 199 ? 12.816 -1.696 -1.592 1.00 91.62 199 PRO A N 1
ATOM 1545 C CA . PRO A 1 199 ? 12.667 -2.149 -0.209 1.00 91.62 199 PRO A CA 1
ATOM 1546 C C . PRO A 1 199 ? 13.133 -1.126 0.832 1.00 91.62 199 PRO A C 1
ATOM 1548 O O . PRO A 1 199 ? 12.741 -1.239 1.990 1.00 91.62 199 PRO A O 1
ATOM 1551 N N . LEU A 1 200 ? 13.940 -0.133 0.444 1.00 92.88 200 LEU A N 1
ATOM 1552 C CA . LEU A 1 200 ? 14.391 0.946 1.326 1.00 92.88 200 LEU A CA 1
ATOM 1553 C C . LEU A 1 200 ? 13.451 2.152 1.258 1.00 92.88 200 LEU A C 1
ATOM 1555 O O . LEU A 1 200 ? 13.054 2.695 2.286 1.00 92.88 200 LEU A O 1
ATOM 1559 N N . VAL A 1 201 ? 13.052 2.552 0.050 1.00 91.12 201 VAL A N 1
ATOM 1560 C CA . VAL A 1 201 ? 12.232 3.752 -0.165 1.00 91.12 201 VAL A CA 1
ATOM 1561 C C . VAL A 1 201 ? 10.780 3.530 0.247 1.00 91.12 201 VAL A C 1
ATOM 1563 O O . VAL A 1 201 ? 10.187 4.401 0.880 1.00 91.12 201 VAL A O 1
ATOM 1566 N N . LEU A 1 202 ? 10.187 2.374 -0.061 1.00 93.31 202 LEU A N 1
ATOM 1567 C CA . LEU A 1 202 ? 8.756 2.150 0.172 1.00 93.31 202 LEU A CA 1
ATOM 1568 C C . LEU A 1 202 ? 8.366 2.147 1.662 1.00 93.31 202 LEU A C 1
ATOM 1570 O O . LEU A 1 202 ? 7.355 2.773 1.999 1.00 93.31 202 LEU A O 1
ATOM 1574 N N . PRO A 1 203 ? 9.145 1.555 2.592 1.00 94.81 203 PRO A N 1
ATOM 1575 C CA . PRO A 1 203 ? 8.893 1.719 4.023 1.00 94.81 203 PRO A CA 1
ATOM 1576 C C . PRO A 1 203 ? 8.991 3.175 4.493 1.00 94.81 203 PRO A C 1
ATOM 1578 O O . PRO A 1 203 ? 8.164 3.606 5.294 1.00 94.81 203 PRO A O 1
ATOM 1581 N N . VAL A 1 204 ? 9.943 3.958 3.971 1.00 95.81 204 VAL A N 1
ATOM 1582 C CA . VAL A 1 204 ? 10.072 5.389 4.306 1.00 95.81 204 VAL A CA 1
ATOM 1583 C C . VAL A 1 204 ? 8.847 6.164 3.827 1.00 95.81 204 VAL A C 1
ATOM 1585 O O . VAL A 1 204 ? 8.245 6.899 4.607 1.00 95.81 204 VAL A O 1
ATOM 1588 N N . VAL A 1 205 ? 8.413 5.940 2.584 1.00 93.94 205 VAL A N 1
ATOM 1589 C CA . VAL A 1 205 ? 7.176 6.529 2.045 1.00 93.94 205 VAL A CA 1
ATOM 1590 C C . VAL A 1 205 ? 5.970 6.134 2.900 1.00 93.94 205 VAL A C 1
ATOM 1592 O O . VAL A 1 205 ? 5.137 6.983 3.202 1.00 93.94 205 VAL A O 1
ATOM 1595 N N . THR A 1 206 ? 5.902 4.881 3.356 1.00 96.44 206 THR A N 1
ATOM 1596 C CA . THR A 1 206 ? 4.835 4.396 4.249 1.00 96.44 206 THR A CA 1
ATOM 1597 C C . THR A 1 206 ? 4.830 5.137 5.586 1.00 96.44 206 THR A C 1
ATOM 1599 O O . THR A 1 206 ? 3.766 5.524 6.066 1.00 96.44 206 THR A O 1
ATOM 1602 N N . LEU A 1 207 ? 6.001 5.363 6.188 1.00 97.44 207 LEU A N 1
ATOM 1603 C CA . LEU A 1 207 ? 6.130 6.114 7.441 1.00 97.44 207 LEU A CA 1
ATOM 1604 C C . LEU A 1 207 ? 5.711 7.575 7.271 1.00 97.44 207 LEU A C 1
ATOM 1606 O O . LEU A 1 207 ? 4.972 8.088 8.108 1.00 97.44 207 LEU A O 1
ATOM 1610 N N . VAL A 1 208 ? 6.134 8.227 6.185 1.00 96.38 208 VAL A N 1
ATOM 1611 C CA . VAL A 1 208 ? 5.740 9.609 5.866 1.00 96.38 208 VAL A CA 1
ATOM 1612 C C . VAL A 1 208 ? 4.231 9.699 5.642 1.00 96.38 208 VAL A C 1
ATOM 1614 O O . VAL A 1 208 ? 3.578 10.575 6.207 1.00 96.38 208 VAL A O 1
ATOM 1617 N N . ALA A 1 209 ? 3.658 8.761 4.884 1.00 95.50 209 ALA A N 1
ATOM 1618 C CA . ALA A 1 209 ? 2.224 8.696 4.625 1.00 95.50 209 ALA A CA 1
ATOM 1619 C C . ALA A 1 209 ? 1.419 8.508 5.917 1.00 95.50 209 ALA A C 1
ATOM 1621 O O . ALA A 1 209 ? 0.517 9.292 6.207 1.00 95.50 209 ALA A O 1
ATOM 1622 N N . ALA A 1 210 ? 1.788 7.520 6.737 1.00 96.75 210 ALA A N 1
ATOM 1623 C CA . ALA A 1 210 ? 1.159 7.290 8.033 1.00 96.75 210 ALA A CA 1
ATOM 1624 C C . ALA A 1 210 ? 1.357 8.473 8.994 1.00 96.75 210 ALA A C 1
ATOM 1626 O O . ALA A 1 210 ? 0.486 8.744 9.816 1.00 96.75 210 ALA A O 1
ATOM 1627 N N . GLY A 1 211 ? 2.486 9.182 8.905 1.00 97.06 211 GLY A N 1
ATOM 1628 C CA . GLY A 1 211 ? 2.779 10.370 9.708 1.00 97.06 211 GLY A CA 1
ATOM 1629 C C . GLY A 1 211 ? 1.867 11.536 9.352 1.00 97.06 211 GLY A C 1
ATOM 1630 O O . GLY A 1 211 ? 1.322 12.183 10.246 1.00 97.06 211 GLY A O 1
ATOM 1631 N N . LEU A 1 212 ? 1.636 11.752 8.057 1.00 96.25 212 LEU A N 1
ATOM 1632 C CA . LEU A 1 212 ? 0.688 12.748 7.567 1.00 96.25 212 LEU A CA 1
ATOM 1633 C C . LEU A 1 212 ? -0.748 12.399 7.975 1.00 96.25 212 LEU A C 1
ATOM 1635 O O . LEU A 1 212 ? -1.441 13.246 8.540 1.00 96.25 212 LEU A O 1
ATOM 1639 N N . ASP A 1 213 ? -1.165 11.144 7.772 1.00 96.50 213 ASP A N 1
ATOM 1640 C CA . ASP A 1 213 ? -2.472 10.649 8.220 1.00 96.50 213 ASP A CA 1
ATOM 1641 C C . ASP A 1 213 ? -2.636 10.876 9.738 1.00 96.50 213 ASP A C 1
ATOM 1643 O O . ASP A 1 213 ? -3.670 11.360 10.205 1.00 96.50 213 ASP A O 1
ATOM 1647 N N . HIS A 1 214 ? -1.591 10.588 10.521 1.00 97.06 214 HIS A N 1
ATOM 1648 C CA . HIS A 1 214 ? -1.585 10.756 11.973 1.00 97.06 214 HIS A CA 1
ATOM 1649 C C . HIS A 1 214 ? -1.693 12.224 12.393 1.00 97.06 214 HIS A C 1
ATOM 1651 O O . HIS A 1 214 ? -2.484 12.542 13.282 1.00 97.06 214 HIS A O 1
ATOM 1657 N N . ALA A 1 215 ? -0.936 13.122 11.759 1.00 96.69 215 ALA A N 1
ATOM 1658 C CA . ALA A 1 215 ? -0.970 14.554 12.045 1.00 96.69 215 ALA A CA 1
ATOM 1659 C C . ALA A 1 215 ? -2.367 15.143 11.795 1.00 96.69 215 ALA A C 1
ATOM 1661 O O . ALA A 1 215 ? -2.897 15.859 12.647 1.00 96.69 215 ALA A O 1
ATOM 1662 N N . LEU A 1 216 ? -3.003 14.771 10.680 1.00 96.00 216 LEU A N 1
ATOM 1663 C CA . LEU A 1 216 ? -4.363 15.202 10.346 1.00 96.00 216 LEU A CA 1
ATOM 1664 C C . LEU A 1 216 ? -5.401 14.642 11.325 1.00 96.00 216 LEU A C 1
ATOM 1666 O O . LEU A 1 216 ? -6.270 15.375 11.800 1.00 96.00 216 LEU A O 1
ATOM 1670 N N . LEU A 1 217 ? -5.295 13.361 11.688 1.00 95.44 217 LEU A N 1
ATOM 1671 C CA . LEU A 1 217 ? -6.182 12.751 12.683 1.00 95.44 217 LEU A CA 1
ATOM 1672 C C . LEU A 1 217 ? -6.006 13.385 14.070 1.00 95.44 217 LEU A C 1
ATOM 1674 O O . LEU A 1 217 ? -6.991 13.572 14.788 1.00 95.44 217 LEU A O 1
ATOM 1678 N N . ARG A 1 218 ? -4.774 13.736 14.451 1.00 95.50 218 ARG A N 1
ATOM 1679 C CA . ARG A 1 218 ? -4.461 14.393 15.726 1.00 95.50 218 ARG A CA 1
ATOM 1680 C C . ARG A 1 218 ? -4.990 15.826 15.773 1.00 95.50 218 ARG A C 1
ATOM 1682 O O . ARG A 1 218 ? -5.551 16.207 16.795 1.00 95.50 218 ARG A O 1
ATOM 1689 N N . GLY A 1 219 ? -4.911 16.572 14.668 1.00 93.81 219 GLY A N 1
ATOM 1690 C CA . GLY A 1 219 ? -5.579 17.874 14.523 1.00 93.81 219 GLY A CA 1
ATOM 1691 C C . GLY A 1 219 ? -7.103 17.786 14.683 1.00 93.81 219 GLY A C 1
ATOM 1692 O O . GLY A 1 219 ? -7.728 18.706 15.196 1.00 93.81 219 GLY A O 1
ATOM 1693 N N . GLY A 1 220 ? -7.684 16.634 14.339 1.00 89.75 220 GLY A N 1
ATOM 1694 C CA . GLY A 1 220 ? -9.084 16.280 14.584 1.00 89.75 220 GLY A CA 1
ATOM 1695 C C . GLY A 1 220 ? -9.429 15.811 16.004 1.00 89.75 220 GLY A C 1
ATOM 1696 O O . GLY A 1 220 ? -10.532 15.309 16.219 1.00 89.75 220 GLY A O 1
ATOM 1697 N N . GLY A 1 221 ? -8.497 15.893 16.960 1.00 91.44 221 GLY A N 1
ATOM 1698 C CA . GLY A 1 221 ? -8.715 15.504 18.360 1.00 91.44 221 GLY A CA 1
ATOM 1699 C C . GLY A 1 221 ? -8.503 14.018 18.675 1.00 91.44 221 GLY A C 1
ATOM 1700 O O . GLY A 1 221 ? -8.856 13.565 19.764 1.00 91.44 221 GLY A O 1
ATOM 1701 N N . SER A 1 222 ? -7.926 13.224 17.766 1.00 92.69 222 SER A N 1
ATOM 1702 C CA . SER A 1 222 ? -7.592 11.828 18.075 1.00 92.69 222 SER A CA 1
ATOM 1703 C C . SER A 1 222 ? -6.456 11.722 19.104 1.00 92.69 222 SER A C 1
ATOM 1705 O O . SER A 1 222 ? -5.335 12.150 18.839 1.00 92.69 222 SER A O 1
ATOM 1707 N N . ALA A 1 223 ? -6.697 10.991 20.197 1.00 93.88 223 ALA A N 1
ATOM 1708 C CA . ALA A 1 223 ? -5.700 10.695 21.234 1.00 93.88 223 ALA A CA 1
ATOM 1709 C C . ALA A 1 223 ? -4.892 9.391 21.020 1.00 93.88 223 ALA A C 1
ATOM 1711 O O . ALA A 1 223 ? -4.099 9.013 21.879 1.00 93.88 223 ALA A O 1
ATOM 1712 N N . ARG A 1 224 ? -5.096 8.658 19.914 1.00 95.12 224 ARG A N 1
ATOM 1713 C CA . ARG A 1 224 ? -4.361 7.402 19.645 1.00 95.12 224 ARG A CA 1
ATOM 1714 C C . ARG A 1 224 ? -2.888 7.640 19.305 1.00 95.12 224 ARG A C 1
ATOM 1716 O O . ARG A 1 224 ? -2.518 8.726 18.872 1.00 95.12 224 ARG A O 1
ATOM 1723 N N . SER A 1 225 ? -2.076 6.593 19.454 1.00 96.69 225 SER A N 1
ATOM 1724 C CA . SER A 1 225 ? -0.650 6.573 19.118 1.00 96.69 225 SER A CA 1
ATOM 1725 C C . SER A 1 225 ? -0.396 6.518 17.605 1.00 96.69 225 SER A C 1
ATOM 1727 O O . SER A 1 225 ? -1.236 6.053 16.831 1.00 96.69 225 SER A O 1
ATOM 1729 N N . PHE A 1 226 ? 0.797 6.943 17.181 1.00 97.19 226 PHE A N 1
ATOM 1730 C CA . PHE A 1 226 ? 1.261 6.803 15.795 1.00 97.19 226 PHE A CA 1
ATOM 1731 C C . PHE A 1 226 ? 1.289 5.338 15.333 1.00 97.19 226 PHE A C 1
ATOM 1733 O O . PHE A 1 226 ? 0.897 5.039 14.209 1.00 97.19 226 PHE A O 1
ATOM 1740 N N . HIS A 1 227 ? 1.659 4.412 16.225 1.00 97.25 227 HIS A N 1
ATOM 1741 C CA . HIS A 1 227 ? 1.668 2.969 15.956 1.00 97.25 227 HIS A CA 1
ATOM 1742 C C . HIS A 1 227 ? 0.298 2.461 15.494 1.00 97.25 227 HIS A C 1
ATOM 1744 O O . HIS A 1 227 ? 0.214 1.643 14.579 1.00 97.25 227 HIS A O 1
ATOM 1750 N N . THR A 1 228 ? -0.774 2.999 16.083 1.00 96.94 228 THR A N 1
ATOM 1751 C CA . THR A 1 228 ? -2.149 2.674 15.694 1.00 96.94 228 THR A CA 1
ATOM 1752 C C . THR A 1 228 ? -2.456 3.122 14.264 1.00 96.94 228 THR A C 1
ATOM 1754 O O . THR A 1 228 ? -3.045 2.367 13.487 1.00 96.94 228 THR A O 1
ATOM 1757 N N . THR A 1 229 ? -2.029 4.331 13.895 1.00 97.31 229 THR A N 1
ATOM 1758 C CA . THR A 1 229 ? -2.216 4.868 12.540 1.00 97.31 229 THR A CA 1
ATOM 1759 C C . THR A 1 229 ? -1.392 4.094 11.522 1.00 97.31 229 THR A C 1
ATOM 1761 O O . THR A 1 229 ? -1.937 3.659 10.512 1.00 97.31 229 THR A O 1
ATOM 1764 N N . LEU A 1 230 ? -0.111 3.845 11.811 1.00 97.94 230 LEU 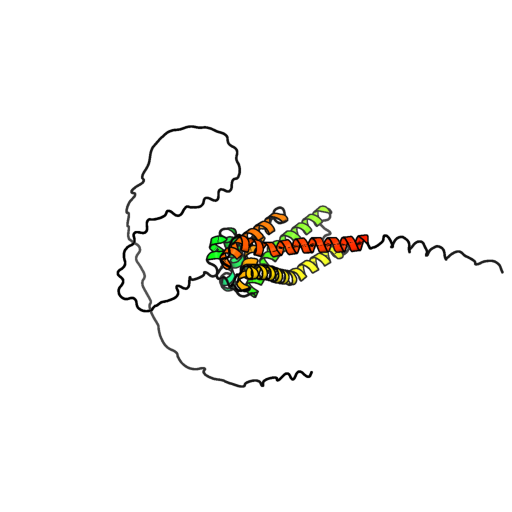A N 1
ATOM 1765 C CA . LEU A 1 230 ? 0.775 3.076 10.939 1.00 97.94 230 LEU A CA 1
ATOM 1766 C C . LEU A 1 230 ? 0.208 1.683 10.655 1.00 97.94 230 LEU A C 1
ATOM 1768 O O . LEU A 1 230 ? 0.121 1.280 9.498 1.00 97.94 230 LEU A O 1
ATOM 1772 N N . ARG A 1 231 ? -0.244 0.968 11.689 1.00 97.69 231 ARG A N 1
ATOM 1773 C CA . ARG A 1 231 ? -0.842 -0.363 11.534 1.00 97.69 231 ARG A CA 1
ATOM 1774 C C . ARG A 1 231 ? -2.115 -0.325 10.692 1.00 97.69 231 ARG A C 1
ATOM 1776 O O . ARG A 1 231 ? -2.281 -1.153 9.798 1.00 97.69 231 ARG A O 1
ATOM 1783 N N . GLY A 1 232 ? -2.994 0.650 10.929 1.00 97.31 232 GLY A N 1
ATOM 1784 C CA . GLY A 1 232 ? -4.186 0.864 10.103 1.00 97.31 232 GLY A CA 1
ATOM 1785 C C . GLY A 1 232 ? -3.844 1.158 8.638 1.00 97.31 232 GLY A C 1
ATOM 1786 O O . GLY A 1 232 ? -4.439 0.566 7.735 1.00 97.31 232 GLY A O 1
ATOM 1787 N N . HIS A 1 233 ? -2.848 2.013 8.400 1.00 97.62 233 HIS A N 1
ATOM 1788 C CA . HIS A 1 233 ? -2.374 2.380 7.068 1.00 97.62 233 HIS A CA 1
ATOM 1789 C C . HIS A 1 233 ? -1.830 1.163 6.310 1.00 97.62 233 HIS A C 1
ATOM 1791 O O . HIS A 1 233 ? -2.245 0.897 5.183 1.00 97.62 233 HIS A O 1
ATOM 1797 N N . VAL A 1 234 ? -0.943 0.403 6.948 1.00 98.00 234 VAL A N 1
ATOM 1798 C CA . VAL A 1 234 ? -0.287 -0.777 6.379 1.00 98.00 234 VAL A CA 1
ATOM 1799 C C . VAL A 1 234 ? -1.282 -1.894 6.074 1.00 98.00 234 VAL A C 1
ATOM 1801 O O . VAL A 1 234 ? -1.256 -2.455 4.983 1.00 98.00 234 VAL A O 1
ATOM 1804 N N . LEU A 1 235 ? -2.199 -2.211 6.993 1.00 97.94 235 LEU A N 1
ATOM 1805 C CA . LEU A 1 235 ? -3.204 -3.258 6.757 1.00 97.94 235 LEU A CA 1
ATOM 1806 C C . LEU A 1 235 ? -4.158 -2.892 5.617 1.00 97.94 235 LEU A C 1
ATOM 1808 O O . LEU A 1 235 ? -4.663 -3.770 4.919 1.00 97.94 235 LEU A O 1
ATOM 1812 N N . SER A 1 236 ? -4.357 -1.598 5.374 1.00 97.81 236 SER A N 1
ATOM 1813 C CA . SER A 1 236 ? -5.145 -1.114 4.241 1.00 97.81 236 SER A CA 1
ATOM 1814 C C . SER A 1 236 ? -4.473 -1.357 2.885 1.00 97.81 236 SER A C 1
ATOM 1816 O O . SER A 1 236 ? -5.137 -1.203 1.866 1.00 97.81 236 SER A O 1
ATOM 1818 N N . LEU A 1 237 ? -3.205 -1.794 2.854 1.00 97.19 237 LEU A N 1
ATOM 1819 C CA . LEU A 1 237 ? -2.503 -2.263 1.650 1.00 97.19 237 LEU A CA 1
ATOM 1820 C C . LEU A 1 237 ? -2.838 -3.720 1.282 1.00 97.19 237 LEU A C 1
ATOM 1822 O O . LEU A 1 237 ? -2.368 -4.218 0.263 1.00 97.19 237 LEU A O 1
ATOM 1826 N N . ALA A 1 238 ? -3.676 -4.423 2.054 1.00 96.94 238 ALA A N 1
ATOM 1827 C CA . ALA A 1 238 ? -4.107 -5.788 1.735 1.00 96.94 238 ALA A CA 1
ATOM 1828 C C . ALA A 1 238 ? -4.631 -6.003 0.289 1.00 96.94 238 ALA A C 1
ATOM 1830 O O . ALA A 1 238 ? -4.361 -7.075 -0.261 1.00 96.94 238 ALA A O 1
ATOM 1831 N N . PRO A 1 239 ? -5.315 -5.041 -0.375 1.00 95.81 239 PRO A N 1
ATOM 1832 C CA . PRO A 1 239 ? -5.726 -5.175 -1.778 1.00 95.81 239 PRO A CA 1
ATOM 1833 C C . PRO A 1 239 ? -4.579 -5.387 -2.765 1.00 95.81 239 PRO A C 1
ATOM 1835 O O . PRO A 1 239 ? -4.821 -5.925 -3.844 1.00 95.81 239 PRO A O 1
ATOM 1838 N N . CYS A 1 240 ? -3.335 -5.061 -2.399 1.00 92.38 240 CYS A N 1
ATOM 1839 C CA . CYS A 1 240 ? -2.155 -5.390 -3.197 1.00 92.38 240 CYS A CA 1
ATOM 1840 C C . CYS A 1 240 ? -2.060 -6.892 -3.519 1.00 92.38 240 CYS A C 1
ATOM 1842 O O . CYS A 1 240 ? -1.553 -7.240 -4.579 1.00 92.38 240 CYS A O 1
ATOM 1844 N N . LEU A 1 241 ? -2.618 -7.778 -2.679 1.00 92.25 241 LEU A N 1
ATOM 1845 C CA . LEU A 1 241 ? -2.675 -9.219 -2.957 1.00 92.25 241 LEU A CA 1
ATOM 1846 C C . LEU A 1 241 ? -3.551 -9.561 -4.179 1.00 92.25 241 LEU A C 1
ATOM 1848 O O . LEU A 1 241 ? -3.254 -10.504 -4.905 1.00 92.25 241 LEU A O 1
ATOM 1852 N N . VAL A 1 242 ? -4.622 -8.797 -4.417 1.00 87.75 242 VAL A N 1
ATOM 1853 C CA . VAL A 1 242 ? -5.515 -8.957 -5.585 1.00 87.75 242 VAL A CA 1
ATOM 1854 C C . VAL A 1 242 ? -4.912 -8.298 -6.830 1.00 87.75 242 VAL A C 1
ATOM 1856 O O . VAL A 1 242 ? -5.254 -8.650 -7.959 1.00 87.75 242 VAL A O 1
ATOM 1859 N N . GLY A 1 243 ? -3.968 -7.378 -6.628 1.00 75.94 243 GLY A N 1
ATOM 1860 C CA . GLY A 1 243 ? -3.294 -6.618 -7.673 1.00 75.94 243 GLY A CA 1
ATOM 1861 C C . GLY A 1 243 ? -2.405 -7.406 -8.624 1.00 75.94 243 GLY A C 1
ATOM 1862 O O . GLY A 1 243 ? -1.855 -6.808 -9.541 1.00 75.94 243 GLY A O 1
ATOM 1863 N N . LEU A 1 244 ? -2.315 -8.728 -8.467 1.00 75.88 244 LEU A N 1
ATOM 1864 C CA . LEU A 1 244 ? -1.656 -9.608 -9.432 1.00 75.88 244 LEU A CA 1
ATOM 1865 C C . LEU A 1 244 ? -2.260 -9.506 -10.846 1.00 75.88 244 LEU A C 1
ATOM 1867 O O . LEU A 1 244 ? -1.623 -9.917 -11.811 1.00 75.88 244 LEU A O 1
ATOM 1871 N N . LEU A 1 245 ? -3.489 -8.988 -10.972 1.00 80.50 245 LEU A N 1
ATOM 1872 C CA . LEU A 1 245 ? -4.144 -8.773 -12.256 1.00 80.50 245 LEU A CA 1
ATOM 1873 C C . LEU A 1 245 ? -3.753 -7.403 -12.851 1.00 80.50 245 LEU A C 1
ATOM 1875 O O . LEU A 1 245 ? -4.273 -6.373 -12.413 1.00 80.50 245 LEU A O 1
ATOM 1879 N N . PRO A 1 246 ? -2.911 -7.372 -13.895 1.00 68.50 246 PRO A N 1
ATOM 1880 C CA . PRO A 1 246 ? -2.308 -6.151 -14.447 1.00 68.50 246 PRO A CA 1
ATOM 1881 C C . PRO A 1 246 ? -3.327 -5.136 -14.982 1.00 68.50 246 PRO A C 1
ATOM 1883 O O . PRO A 1 246 ? -3.117 -3.933 -14.892 1.00 68.50 246 PRO A O 1
ATOM 1886 N N . CYS A 1 247 ? -4.457 -5.601 -15.520 1.00 71.25 247 CYS A N 1
ATOM 1887 C CA . CYS A 1 247 ? -5.467 -4.727 -16.121 1.00 71.25 247 CYS A CA 1
ATOM 1888 C C . CYS A 1 247 ? -6.412 -4.101 -15.087 1.00 71.25 247 CYS A C 1
ATOM 1890 O O . CYS A 1 247 ? -7.038 -3.082 -15.362 1.00 71.25 247 CYS A O 1
ATOM 1892 N N . PHE A 1 248 ? -6.528 -4.704 -13.902 1.00 71.31 248 PHE A N 1
ATOM 1893 C CA . PHE A 1 248 ? -7.417 -4.222 -12.843 1.00 71.31 248 PHE A CA 1
ATOM 1894 C C . PHE A 1 248 ? -6.669 -3.424 -11.775 1.00 71.31 248 PHE A C 1
ATOM 1896 O O . PHE A 1 248 ? -7.300 -2.766 -10.952 1.00 71.31 248 PHE A O 1
ATOM 1903 N N . SER A 1 249 ? -5.338 -3.468 -11.765 1.00 71.56 249 SER A N 1
ATOM 1904 C CA . SER A 1 249 ? -4.546 -2.984 -10.641 1.00 71.56 249 SER A CA 1
ATOM 1905 C C . SER A 1 249 ? -4.468 -1.457 -10.552 1.00 71.56 249 SER A C 1
ATOM 1907 O O . SER A 1 249 ? -4.601 -0.909 -9.458 1.00 71.56 249 SER A O 1
ATOM 1909 N N . LEU A 1 250 ? -4.310 -0.758 -11.678 1.00 76.25 250 LEU A N 1
ATOM 1910 C CA . LEU A 1 250 ? -3.892 0.650 -11.679 1.00 76.25 250 LEU A CA 1
ATOM 1911 C C . LEU A 1 250 ? -4.863 1.617 -10.969 1.00 76.25 250 LEU A C 1
ATOM 1913 O O . LEU A 1 250 ? -4.428 2.288 -10.034 1.00 76.25 250 LEU A O 1
ATOM 1917 N N . PRO A 1 251 ? -6.159 1.705 -11.328 1.00 83.56 251 PRO A N 1
ATOM 1918 C CA . PRO A 1 251 ? -7.077 2.619 -10.643 1.00 83.56 251 PRO A CA 1
ATOM 1919 C C . PRO A 1 251 ? -7.825 1.967 -9.473 1.00 83.56 251 PRO A C 1
ATOM 1921 O O . PRO A 1 251 ? -8.189 2.647 -8.514 1.00 83.56 251 PRO A O 1
ATOM 1924 N N . VAL A 1 252 ? -8.073 0.655 -9.523 1.00 90.44 252 VAL A N 1
ATOM 1925 C CA . VAL A 1 252 ? -8.961 -0.003 -8.551 1.00 90.44 252 VAL A CA 1
ATOM 1926 C C . VAL A 1 252 ? -8.263 -0.202 -7.210 1.00 90.44 252 VAL A C 1
ATOM 1928 O O . VAL A 1 252 ? -8.869 0.058 -6.171 1.00 90.44 252 VAL A O 1
ATOM 1931 N N . ILE A 1 253 ? -6.991 -0.615 -7.204 1.00 91.81 253 ILE A N 1
ATOM 1932 C CA . ILE A 1 253 ? -6.234 -0.842 -5.964 1.00 91.81 253 ILE A CA 1
ATOM 1933 C C . ILE A 1 253 ? -6.137 0.420 -5.108 1.00 91.81 253 ILE A C 1
ATOM 1935 O O . ILE A 1 253 ? -6.505 0.331 -3.939 1.00 91.81 253 ILE A O 1
ATOM 1939 N N . PRO A 1 254 ? -5.681 1.588 -5.607 1.00 91.50 254 PRO A N 1
ATOM 1940 C CA . PRO A 1 254 ? -5.545 2.763 -4.749 1.00 91.50 254 PRO A CA 1
ATOM 1941 C C . PRO A 1 254 ? -6.889 3.212 -4.168 1.00 91.50 254 PRO A C 1
ATOM 1943 O O . PRO A 1 254 ? -6.946 3.573 -2.992 1.00 91.50 254 PRO A O 1
ATOM 1946 N N . LEU A 1 255 ? -7.979 3.118 -4.940 1.00 94.25 255 LEU A N 1
ATOM 1947 C CA . LEU A 1 255 ? -9.330 3.408 -4.450 1.00 94.25 255 LEU A CA 1
ATOM 1948 C C . LEU A 1 255 ? -9.778 2.410 -3.374 1.00 94.25 255 LEU A C 1
ATOM 1950 O O . LEU A 1 255 ? -10.358 2.806 -2.361 1.00 94.25 255 LEU A O 1
ATOM 1954 N N . TRP A 1 256 ? -9.470 1.125 -3.546 1.00 95.88 256 TRP A N 1
ATOM 1955 C CA . TRP A 1 256 ? -9.787 0.094 -2.560 1.00 95.88 256 TRP A CA 1
ATOM 1956 C C . TRP A 1 256 ? -8.970 0.276 -1.276 1.00 95.88 256 TRP A C 1
ATOM 1958 O O . TRP A 1 256 ? -9.535 0.302 -0.179 1.00 95.88 256 TRP A O 1
ATOM 1968 N N . CYS A 1 257 ? -7.660 0.486 -1.398 1.00 96.19 257 CYS A N 1
ATOM 1969 C CA . CYS A 1 257 ? -6.776 0.790 -0.276 1.00 96.19 257 CYS A CA 1
ATOM 1970 C C . CYS A 1 257 ? -7.255 2.034 0.481 1.00 96.19 257 CYS A C 1
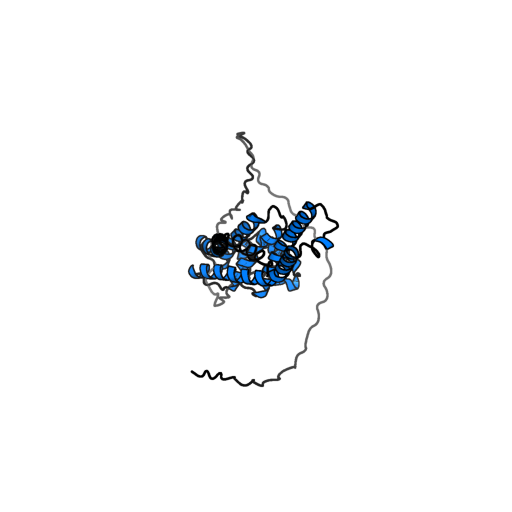ATOM 1972 O O . CYS A 1 257 ? -7.275 2.034 1.710 1.00 96.19 257 CYS A O 1
ATOM 1974 N N . LEU A 1 258 ? -7.706 3.074 -0.229 1.00 96.94 258 LEU A N 1
ATOM 1975 C CA . LEU A 1 258 ? -8.275 4.274 0.383 1.00 96.94 258 LEU A CA 1
ATOM 1976 C C . LEU A 1 258 ? -9.554 3.963 1.172 1.00 96.94 258 LEU A C 1
ATOM 1978 O O . LEU A 1 258 ? -9.685 4.394 2.317 1.00 96.94 258 LEU A O 1
ATOM 1982 N N . GLY A 1 259 ? -10.472 3.177 0.605 1.00 97.50 259 GLY A N 1
ATOM 1983 C CA . GLY A 1 259 ? -11.690 2.747 1.296 1.00 97.50 259 GLY A CA 1
ATOM 1984 C C . GLY A 1 259 ? -11.391 1.976 2.585 1.00 97.50 259 GLY A C 1
ATOM 1985 O O . GLY A 1 259 ? -11.961 2.276 3.637 1.00 97.50 259 GLY A O 1
ATOM 1986 N N . LEU A 1 260 ? -10.448 1.030 2.534 1.00 97.81 260 LEU A N 1
ATOM 1987 C CA . LEU A 1 260 ? -9.999 0.292 3.718 1.00 97.81 260 LEU A CA 1
ATOM 1988 C C . LEU A 1 260 ? -9.335 1.203 4.747 1.00 97.81 260 LEU A C 1
ATOM 1990 O O . LEU A 1 260 ? -9.617 1.058 5.935 1.00 97.81 260 LEU A O 1
ATOM 1994 N N . ARG A 1 261 ? -8.544 2.182 4.301 1.00 97.75 261 ARG A N 1
ATOM 1995 C CA . ARG A 1 261 ? -7.874 3.157 5.171 1.00 97.75 261 ARG A CA 1
ATOM 1996 C C . ARG A 1 261 ? -8.869 4.006 5.951 1.00 97.75 261 ARG A C 1
ATOM 1998 O O . ARG A 1 261 ? -8.730 4.142 7.165 1.00 97.75 261 ARG A O 1
ATOM 2005 N N . ILE A 1 262 ? -9.931 4.481 5.299 1.00 97.88 262 ILE A N 1
ATOM 2006 C CA . ILE A 1 262 ? -11.010 5.226 5.968 1.00 97.88 262 ILE A CA 1
ATOM 2007 C C . ILE A 1 262 ? -11.681 4.352 7.039 1.00 97.88 262 ILE A C 1
ATOM 2009 O O . ILE A 1 262 ? -11.909 4.809 8.164 1.00 97.88 262 ILE A O 1
ATOM 2013 N N . VAL A 1 263 ? -11.979 3.085 6.722 1.00 97.94 263 VAL A N 1
ATOM 2014 C CA . VAL A 1 263 ? -12.578 2.143 7.684 1.00 97.94 263 VAL A CA 1
ATOM 2015 C C . VAL A 1 263 ? -11.626 1.869 8.852 1.00 97.94 263 VAL A C 1
ATOM 2017 O O . VAL A 1 263 ? -12.061 1.921 10.006 1.00 97.94 263 VAL A O 1
ATOM 2020 N N . ALA A 1 264 ? -10.343 1.629 8.577 1.00 97.38 264 ALA A N 1
ATOM 2021 C CA . ALA A 1 264 ? -9.315 1.381 9.581 1.00 97.38 264 ALA A CA 1
ATOM 2022 C C . ALA A 1 264 ? -9.187 2.569 10.542 1.00 97.38 264 ALA A C 1
ATOM 2024 O O . ALA A 1 264 ? -9.321 2.398 11.755 1.00 97.38 264 ALA A O 1
ATOM 2025 N N . HIS A 1 265 ? -9.029 3.787 10.019 1.00 97.19 265 HIS A N 1
ATOM 2026 C CA . HIS A 1 265 ? -8.914 4.997 10.832 1.00 97.19 265 HIS A CA 1
ATOM 2027 C C . HIS A 1 265 ? -10.164 5.244 11.671 1.00 97.19 265 HIS A C 1
ATOM 2029 O O . HIS A 1 265 ? -10.054 5.462 12.876 1.00 97.19 265 HIS A O 1
ATOM 2035 N N . ARG A 1 266 ? -11.363 5.110 11.092 1.00 96.88 266 ARG A N 1
ATOM 2036 C CA . ARG A 1 266 ? -12.619 5.224 11.848 1.00 96.88 266 ARG A CA 1
ATOM 2037 C C . ARG A 1 266 ? -12.653 4.264 13.036 1.00 96.88 266 ARG A C 1
ATOM 2039 O O . ARG A 1 266 ? -13.014 4.672 14.138 1.00 96.88 266 ARG A O 1
ATOM 2046 N N . LYS A 1 267 ? -12.325 2.988 12.823 1.00 96.25 267 LYS A N 1
ATOM 2047 C CA . LYS A 1 267 ? -12.459 1.952 13.860 1.00 96.25 267 LYS A CA 1
ATOM 2048 C C . LYS A 1 267 ? -11.368 2.034 14.918 1.00 96.25 267 LYS A C 1
ATOM 2050 O O . LYS A 1 267 ? -11.667 1.908 16.105 1.00 96.25 267 LYS A O 1
ATOM 2055 N N . LEU A 1 268 ? -10.137 2.325 14.518 1.00 95.38 268 LEU A N 1
ATOM 2056 C CA . LEU A 1 268 ? -9.004 2.404 15.436 1.00 95.38 268 LEU A CA 1
ATOM 2057 C C . LEU A 1 268 ? -8.982 3.709 16.231 1.00 95.38 268 LEU A C 1
ATOM 2059 O O . LEU A 1 268 ? -8.813 3.696 17.455 1.00 95.38 268 LEU A O 1
ATOM 2063 N N . HIS A 1 269 ? -9.220 4.834 15.558 1.00 95.44 269 HIS A N 1
ATOM 2064 C CA . HIS A 1 269 ? -9.213 6.156 16.181 1.00 95.44 269 HIS A CA 1
ATOM 2065 C C . HIS A 1 269 ? -10.557 6.538 16.805 1.00 95.44 269 HIS A C 1
ATOM 2067 O O . HIS A 1 269 ? -10.608 7.505 17.557 1.00 95.44 269 HIS A O 1
ATOM 2073 N N . ARG A 1 270 ? -11.627 5.764 16.559 1.00 94.25 270 ARG A N 1
ATOM 2074 C CA . ARG A 1 270 ? -12.994 6.037 17.048 1.00 94.25 270 ARG A CA 1
ATOM 2075 C C . ARG A 1 270 ? -13.482 7.449 16.688 1.00 94.25 270 ARG A C 1
ATOM 2077 O O . ARG A 1 270 ? -14.241 8.060 17.432 1.00 94.25 270 ARG A O 1
ATOM 2084 N N . VAL A 1 271 ? -13.048 7.956 15.535 1.00 95.44 271 VAL A N 1
ATOM 2085 C CA . VAL A 1 271 ? -13.409 9.285 15.023 1.00 95.44 271 VAL A CA 1
ATOM 2086 C C . VAL A 1 271 ? -14.659 9.229 14.140 1.00 95.44 271 VAL A C 1
ATOM 2088 O O . VAL A 1 271 ? -15.080 8.167 13.667 1.00 95.44 271 VAL A O 1
ATOM 2091 N N . SER A 1 272 ? -15.257 10.396 13.895 1.00 95.75 272 SER A N 1
ATOM 2092 C CA . SER A 1 272 ? -16.360 10.543 12.941 1.00 95.75 272 SER A CA 1
ATOM 2093 C C . SER A 1 272 ? -15.932 10.172 11.510 1.00 95.75 272 SER A C 1
ATOM 2095 O O . SER A 1 272 ? -14.747 10.159 11.177 1.00 95.75 272 SER A O 1
ATOM 2097 N N . TRP A 1 273 ? -16.903 9.850 10.641 1.00 96.38 273 TRP A N 1
ATOM 2098 C CA . TRP A 1 273 ? -16.620 9.489 9.240 1.00 96.38 273 TRP A CA 1
ATOM 2099 C C . TRP A 1 273 ? -15.879 10.601 8.497 1.00 96.38 273 TRP A C 1
ATOM 2101 O O . TRP A 1 273 ? -14.927 10.311 7.783 1.00 96.38 273 TRP A O 1
ATOM 2111 N N . THR A 1 274 ? -16.279 11.857 8.698 1.00 94.12 274 THR A N 1
ATOM 2112 C CA . THR A 1 274 ? -15.667 13.014 8.036 1.00 94.12 274 THR A CA 1
ATOM 2113 C C . THR A 1 274 ? -14.200 13.158 8.422 1.00 94.12 274 THR A C 1
ATOM 2115 O O . THR A 1 274 ? -13.347 13.256 7.547 1.00 94.12 274 THR A O 1
ATOM 2118 N N . HIS A 1 275 ? -13.883 13.057 9.713 1.00 93.19 275 HIS A N 1
ATOM 2119 C CA . HIS A 1 275 ? -12.502 13.107 10.194 1.00 93.19 275 HIS A CA 1
ATOM 2120 C C . HIS A 1 275 ? -11.658 11.938 9.675 1.00 93.19 275 HIS A C 1
ATOM 2122 O O . HIS A 1 275 ? -10.526 12.147 9.246 1.00 93.19 275 HIS A O 1
ATOM 2128 N N . ALA A 1 276 ? -12.208 10.718 9.650 1.00 95.19 276 ALA A N 1
ATOM 2129 C CA . ALA A 1 276 ? -11.519 9.570 9.060 1.00 95.19 276 ALA A CA 1
ATOM 2130 C C . ALA A 1 276 ? -11.254 9.764 7.557 1.00 95.19 276 ALA A C 1
ATOM 2132 O O . ALA A 1 276 ? -10.191 9.379 7.070 1.00 95.19 276 ALA A O 1
ATOM 2133 N N . MET A 1 277 ? -12.196 10.369 6.824 1.00 96.25 277 MET A N 1
ATOM 2134 C CA . MET A 1 277 ? -12.030 10.692 5.406 1.00 96.25 277 MET A CA 1
ATOM 2135 C C . MET A 1 277 ? -10.928 11.728 5.200 1.00 96.25 277 MET A C 1
ATOM 2137 O O . MET A 1 277 ? -9.988 11.438 4.469 1.00 96.25 277 MET A O 1
ATOM 2141 N N . PHE A 1 278 ? -10.977 12.876 5.881 1.00 94.44 278 PHE A N 1
ATOM 2142 C CA . PHE A 1 278 ? -9.941 13.910 5.757 1.00 94.44 278 PHE A CA 1
ATOM 2143 C C . PHE A 1 278 ? -8.554 13.392 6.139 1.00 94.44 278 PHE A C 1
ATOM 2145 O O . PHE A 1 278 ? -7.600 13.612 5.398 1.00 94.44 278 PHE A O 1
ATOM 2152 N N . GLY A 1 279 ? -8.458 12.630 7.233 1.00 92.00 279 GLY A N 1
ATOM 2153 C CA . GLY A 1 279 ? -7.205 12.000 7.642 1.00 92.00 279 GLY A CA 1
ATOM 2154 C C . GLY A 1 279 ? -6.654 11.039 6.588 1.00 92.00 279 GLY A C 1
ATOM 2155 O O . GLY A 1 279 ? -5.460 11.038 6.345 1.00 92.00 279 GLY A O 1
ATOM 2156 N N . SER A 1 280 ? -7.514 10.268 5.913 1.00 94.25 280 SER A N 1
ATOM 2157 C CA . SER A 1 280 ? -7.085 9.281 4.904 1.00 94.25 280 SER A CA 1
ATOM 2158 C C . SER A 1 280 ? -6.848 9.871 3.508 1.00 94.25 280 SER A C 1
ATOM 2160 O O . SER A 1 280 ? -6.148 9.255 2.702 1.00 94.25 280 SER A O 1
ATOM 2162 N N . LEU A 1 281 ? -7.465 11.016 3.192 1.00 94.50 281 LEU A N 1
ATOM 2163 C CA . LEU A 1 281 ? -7.306 11.725 1.917 1.00 94.50 281 LEU A CA 1
ATOM 2164 C C . LEU A 1 281 ? -6.072 12.636 1.897 1.00 94.50 281 LEU A C 1
ATOM 2166 O O . LEU A 1 281 ? -5.630 13.018 0.816 1.00 94.50 281 LEU A O 1
ATOM 2170 N N . GLY A 1 282 ? -5.496 12.956 3.058 1.00 89.62 282 GLY A N 1
ATOM 2171 C CA . GLY A 1 282 ? -4.318 13.815 3.156 1.00 89.62 282 GLY A CA 1
ATOM 2172 C C . GLY A 1 282 ? -3.157 13.342 2.289 1.00 89.62 282 GLY A C 1
ATOM 2173 O O . GLY A 1 282 ? -2.670 14.094 1.447 1.00 89.62 282 GLY A O 1
ATOM 2174 N N . PHE A 1 283 ? -2.755 12.078 2.438 1.00 91.38 283 PHE A N 1
ATOM 2175 C CA . PHE A 1 283 ? -1.672 11.502 1.643 1.00 91.38 283 PHE A CA 1
ATOM 2176 C C . PHE A 1 283 ? -1.921 11.499 0.124 1.00 91.38 283 PHE A C 1
ATOM 2178 O O . PHE A 1 283 ? -1.078 12.034 -0.593 1.00 91.38 283 PHE A O 1
ATOM 2185 N N . PRO A 1 284 ? -3.031 10.954 -0.419 1.00 91.25 284 PRO A N 1
ATOM 2186 C CA . PRO A 1 284 ? -3.241 10.962 -1.866 1.00 91.25 284 PRO A CA 1
ATOM 2187 C C . PRO A 1 284 ? -3.333 12.380 -2.439 1.00 91.25 284 PRO A C 1
ATOM 2189 O O . PRO A 1 284 ? -2.808 12.615 -3.524 1.00 91.25 284 PRO A O 1
ATOM 2192 N N . ILE A 1 285 ? -3.920 13.339 -1.713 1.00 92.06 285 ILE A N 1
ATOM 2193 C CA . ILE A 1 285 ? -3.925 14.745 -2.140 1.00 92.06 285 ILE A CA 1
ATOM 2194 C C . ILE A 1 285 ? -2.495 15.291 -2.184 1.00 92.06 285 ILE A C 1
ATOM 2196 O O . ILE A 1 285 ? -2.112 15.886 -3.186 1.00 92.06 285 ILE A O 1
ATOM 2200 N N . ALA A 1 286 ? -1.688 15.052 -1.147 1.00 91.25 286 ALA A N 1
ATOM 2201 C CA . ALA A 1 286 ? -0.296 15.496 -1.108 1.00 91.25 286 ALA A CA 1
ATOM 2202 C C . ALA A 1 286 ? 0.540 14.897 -2.250 1.00 91.25 286 ALA A C 1
ATOM 2204 O O . ALA A 1 286 ? 1.322 15.612 -2.869 1.00 91.25 286 ALA A O 1
ATOM 2205 N N . VAL A 1 287 ? 0.338 13.615 -2.574 1.00 89.88 287 VAL A N 1
ATOM 2206 C CA . VAL A 1 287 ? 0.998 12.954 -3.712 1.00 89.88 287 VAL A CA 1
ATOM 2207 C C . VAL A 1 287 ? 0.585 13.597 -5.032 1.00 89.88 287 VAL A C 1
ATOM 2209 O O . VAL A 1 287 ? 1.448 13.923 -5.840 1.00 89.88 287 VAL A O 1
ATOM 2212 N N . VAL A 1 288 ? -0.714 13.817 -5.248 1.00 89.94 288 VAL A N 1
ATOM 2213 C CA . VAL A 1 288 ? -1.225 14.450 -6.472 1.00 89.94 288 VAL A CA 1
ATOM 2214 C C . VAL A 1 288 ? -0.677 15.871 -6.619 1.00 89.94 288 VAL A C 1
ATOM 2216 O O . VAL A 1 288 ? -0.147 16.213 -7.673 1.00 89.94 288 VAL A O 1
ATOM 2219 N N . VAL A 1 289 ? -0.738 16.684 -5.562 1.00 92.50 289 VAL A N 1
ATOM 2220 C CA . VAL A 1 289 ? -0.205 18.056 -5.559 1.00 92.50 289 VAL A CA 1
ATOM 2221 C C . VAL A 1 289 ? 1.303 18.058 -5.801 1.00 92.50 289 VAL A C 1
ATOM 2223 O O . VAL A 1 289 ? 1.781 18.797 -6.659 1.00 92.50 289 VAL A O 1
ATOM 2226 N N . GLY A 1 290 ? 2.052 17.205 -5.100 1.00 88.38 290 GLY A N 1
ATOM 2227 C CA . GLY A 1 290 ? 3.496 17.070 -5.285 1.00 88.38 290 GLY A CA 1
ATOM 2228 C C . GLY A 1 290 ? 3.862 16.671 -6.714 1.00 88.38 290 GLY A C 1
ATOM 2229 O O . GLY A 1 290 ? 4.791 17.233 -7.287 1.00 88.38 290 GLY A O 1
ATOM 2230 N N . TRP A 1 291 ? 3.090 15.769 -7.323 1.00 88.06 291 TRP A N 1
ATOM 2231 C CA . TRP A 1 291 ? 3.274 15.350 -8.711 1.00 88.06 291 TRP A CA 1
ATOM 2232 C C . TRP A 1 291 ? 3.018 16.488 -9.708 1.00 88.06 291 TRP A C 1
ATOM 2234 O O . TRP A 1 291 ? 3.828 16.709 -10.607 1.00 88.06 291 TRP A O 1
ATOM 2244 N N . PHE A 1 292 ? 1.941 17.262 -9.532 1.00 90.50 292 PHE A N 1
ATOM 2245 C CA . PHE A 1 292 ? 1.666 18.437 -10.369 1.00 90.50 292 PHE A CA 1
ATOM 2246 C C . PHE A 1 292 ? 2.747 19.516 -10.244 1.00 90.50 292 PHE A C 1
ATOM 2248 O O . PHE A 1 292 ? 3.160 20.085 -11.257 1.00 90.50 292 PHE A O 1
ATOM 2255 N N . LEU A 1 293 ? 3.233 19.783 -9.028 1.00 92.12 293 LEU A N 1
ATOM 2256 C CA . LEU A 1 293 ? 4.332 20.726 -8.801 1.00 92.12 293 LEU A CA 1
ATOM 2257 C C . LEU A 1 293 ? 5.621 20.245 -9.470 1.00 92.12 293 LEU A C 1
ATOM 2259 O O . LEU A 1 293 ? 6.270 21.026 -10.160 1.00 92.12 293 LEU A O 1
ATOM 2263 N N . PHE A 1 294 ? 5.953 18.960 -9.331 1.00 86.75 294 PHE A N 1
ATOM 2264 C CA . PHE A 1 294 ? 7.116 18.363 -9.981 1.00 86.75 294 PHE A CA 1
ATOM 2265 C C . PHE A 1 294 ? 7.048 18.494 -11.509 1.00 86.75 294 PHE A C 1
ATOM 2267 O O . PHE A 1 294 ? 7.989 19.005 -12.114 1.00 86.75 294 PHE A O 1
ATOM 2274 N N . ILE A 1 295 ? 5.922 18.120 -12.131 1.00 86.62 295 ILE A N 1
ATOM 2275 C CA . ILE A 1 295 ? 5.721 18.277 -13.582 1.00 86.62 295 ILE A CA 1
ATOM 2276 C C . ILE A 1 295 ? 5.847 19.742 -13.999 1.00 86.62 295 ILE A C 1
ATOM 2278 O O . ILE A 1 295 ? 6.483 20.029 -15.006 1.00 86.62 295 ILE A O 1
ATOM 2282 N N . SER A 1 296 ? 5.271 20.669 -13.231 1.00 91.44 296 SER A N 1
ATOM 2283 C CA . SER A 1 296 ? 5.328 22.102 -13.545 1.00 91.44 296 SER A CA 1
ATOM 2284 C C . SER A 1 296 ? 6.761 22.631 -13.513 1.00 91.44 296 SER A C 1
ATOM 2286 O O . SER A 1 296 ? 7.140 23.399 -14.390 1.00 91.44 296 SER A O 1
ATOM 2288 N N . ILE A 1 297 ? 7.573 22.193 -12.544 1.00 90.88 297 ILE A N 1
ATOM 2289 C CA . ILE A 1 297 ? 8.994 22.558 -12.443 1.00 90.88 297 ILE A CA 1
ATOM 2290 C C . ILE A 1 297 ? 9.788 21.982 -13.616 1.00 90.88 297 ILE A C 1
ATOM 2292 O O . ILE A 1 297 ? 10.555 22.713 -14.230 1.00 90.88 297 ILE A O 1
ATOM 2296 N N . VAL A 1 298 ? 9.595 20.703 -13.952 1.00 86.44 298 VAL A N 1
ATOM 2297 C CA . VAL A 1 298 ? 10.282 20.063 -15.089 1.00 86.44 298 VAL A CA 1
ATOM 2298 C C . VAL A 1 298 ? 9.885 20.721 -16.409 1.00 86.44 298 VAL A C 1
ATOM 2300 O O . VAL A 1 298 ? 10.749 21.013 -17.228 1.00 86.44 298 VAL A O 1
ATOM 2303 N N . LEU A 1 299 ? 8.594 21.001 -16.605 1.00 90.06 299 LEU A N 1
ATOM 2304 C CA . LEU A 1 299 ? 8.096 21.696 -17.788 1.00 90.06 299 LEU A CA 1
ATOM 2305 C C . LEU A 1 299 ? 8.667 23.111 -17.872 1.00 90.06 299 LEU A C 1
ATOM 2307 O O . LEU A 1 299 ? 9.108 23.512 -18.938 1.00 90.06 299 LEU A O 1
ATOM 2311 N N . MET A 1 300 ? 8.698 23.852 -16.763 1.00 92.31 300 MET A N 1
ATOM 2312 C CA . MET A 1 300 ? 9.321 25.175 -16.728 1.00 92.31 300 MET A CA 1
ATOM 2313 C C . MET A 1 300 ? 10.815 25.097 -17.016 1.00 92.31 300 MET A C 1
ATOM 2315 O O . MET A 1 300 ? 11.291 25.884 -17.813 1.00 92.31 300 MET A O 1
ATOM 2319 N N . ALA A 1 301 ? 11.546 24.138 -16.448 1.00 86.75 301 ALA A N 1
ATOM 2320 C CA . ALA A 1 301 ? 12.958 23.940 -16.760 1.00 86.75 301 ALA A CA 1
ATOM 2321 C C . ALA A 1 301 ? 13.168 23.645 -18.251 1.00 86.75 301 ALA A C 1
ATOM 2323 O O . ALA A 1 301 ? 14.058 24.224 -18.847 1.00 86.75 301 ALA A O 1
ATOM 2324 N N . PHE A 1 302 ? 12.314 22.823 -18.863 1.00 86.75 302 PHE A N 1
ATOM 2325 C CA . PHE A 1 302 ? 12.379 22.503 -20.291 1.00 86.75 302 PHE A CA 1
ATOM 2326 C C . PHE A 1 302 ? 11.955 23.668 -21.202 1.00 86.75 302 PHE A C 1
ATOM 2328 O O . PHE A 1 302 ? 12.486 23.812 -22.293 1.00 86.75 302 PHE A O 1
ATOM 2335 N N . LEU A 1 303 ? 10.992 24.494 -20.777 1.00 89.56 303 LEU A N 1
ATOM 2336 C CA . LEU A 1 303 ? 10.554 25.689 -21.512 1.00 89.56 303 LEU A CA 1
ATOM 2337 C C . LEU A 1 303 ? 11.526 26.865 -21.357 1.00 89.56 303 LEU A C 1
ATOM 2339 O O . LEU A 1 303 ? 11.585 27.727 -22.231 1.00 89.56 303 LEU A O 1
ATOM 2343 N N . LEU A 1 304 ? 12.222 26.931 -20.220 1.00 86.62 304 LEU A N 1
ATOM 2344 C CA . LEU A 1 304 ? 13.236 27.937 -19.915 1.00 86.62 304 LEU A CA 1
ATOM 2345 C C . LEU A 1 304 ? 14.620 27.530 -20.398 1.00 86.62 304 LEU A C 1
ATOM 2347 O O . LEU A 1 304 ? 15.452 28.424 -20.517 1.00 86.62 304 LEU A O 1
ATOM 2351 N N . ASP A 1 305 ? 14.860 26.244 -20.677 1.00 79.88 305 ASP A N 1
ATOM 2352 C CA . ASP A 1 305 ? 15.966 25.830 -21.529 1.00 79.88 305 ASP A CA 1
ATOM 2353 C C . ASP A 1 305 ? 15.630 26.413 -22.901 1.00 79.88 305 ASP A C 1
ATOM 2355 O O . ASP A 1 305 ? 14.718 25.926 -23.584 1.00 79.88 305 ASP A O 1
ATOM 2359 N N . PRO A 1 306 ? 16.258 27.534 -23.296 1.00 69.31 306 PRO A N 1
ATOM 2360 C CA . PRO A 1 306 ? 16.010 28.071 -24.611 1.00 69.31 306 PRO A CA 1
ATOM 2361 C C . PRO A 1 306 ? 16.388 26.958 -25.583 1.00 69.31 306 PRO A C 1
ATOM 2363 O O . PRO A 1 306 ? 17.214 26.095 -25.280 1.00 69.31 306 PRO A O 1
ATOM 2366 N N . ILE A 1 307 ? 15.848 26.995 -26.788 1.00 61.78 307 ILE A N 1
ATOM 2367 C CA . ILE A 1 307 ? 16.341 26.214 -27.925 1.00 61.78 307 ILE A CA 1
ATOM 2368 C C . ILE A 1 307 ? 17.752 26.756 -28.288 1.00 61.78 307 ILE A C 1
ATOM 2370 O O . ILE A 1 307 ? 17.991 27.276 -29.367 1.00 61.78 307 ILE A O 1
ATOM 2374 N N . GLY A 1 308 ? 18.677 26.766 -27.326 1.00 54.62 308 GLY A N 1
ATOM 2375 C CA . GLY A 1 308 ? 19.962 27.455 -27.315 1.00 54.62 308 GLY A CA 1
ATOM 2376 C C . GLY A 1 308 ? 21.114 26.521 -27.649 1.00 54.62 308 GLY A C 1
ATOM 2377 O O . GLY A 1 308 ? 22.193 26.986 -27.982 1.00 54.62 308 GLY A O 1
ATOM 2378 N N . GLY A 1 309 ? 20.871 25.208 -27.679 1.00 55.25 309 GLY A N 1
ATOM 2379 C CA . GLY A 1 309 ? 21.828 24.243 -28.219 1.00 55.25 309 GLY A CA 1
ATOM 2380 C C . GLY A 1 309 ? 21.948 24.260 -29.749 1.00 55.25 309 GLY A C 1
ATOM 2381 O O . GLY A 1 309 ? 22.814 23.573 -30.280 1.00 55.25 309 GLY A O 1
ATOM 2382 N N . SER A 1 310 ? 21.101 25.011 -30.471 1.00 57.88 310 SER A N 1
ATOM 2383 C CA . SER A 1 310 ? 21.119 25.032 -31.943 1.00 57.88 310 SER A CA 1
ATOM 2384 C C . SER A 1 310 ? 21.848 26.229 -32.561 1.00 57.88 310 SER A C 1
ATOM 2386 O O . SER A 1 310 ? 22.031 26.223 -33.773 1.00 57.88 310 SER A O 1
ATOM 2388 N N . LEU A 1 311 ? 22.261 27.239 -31.785 1.00 59.31 311 LEU A N 1
ATOM 2389 C CA . LEU A 1 311 ? 22.929 28.427 -32.343 1.00 59.31 311 LEU A CA 1
ATOM 2390 C C . LEU A 1 311 ? 24.435 28.506 -32.046 1.00 59.31 311 LEU A C 1
ATOM 2392 O O . LEU A 1 311 ? 25.131 29.236 -32.740 1.00 59.31 311 LEU A O 1
ATOM 2396 N N . ASP A 1 312 ? 24.962 27.723 -31.099 1.00 58.69 312 ASP A N 1
ATOM 2397 C CA . ASP A 1 312 ? 26.398 27.759 -30.753 1.00 58.69 312 ASP A CA 1
ATOM 2398 C C . ASP A 1 312 ? 27.279 26.813 -31.594 1.00 58.69 312 ASP A C 1
ATOM 2400 O O . ASP A 1 312 ? 28.504 26.933 -31.582 1.00 58.69 312 ASP A O 1
ATOM 2404 N N . ASN A 1 313 ? 26.684 25.887 -32.358 1.00 59.03 313 ASN A N 1
ATOM 2405 C CA . ASN A 1 313 ? 27.440 24.966 -33.220 1.00 59.03 313 ASN A CA 1
ATOM 2406 C C . ASN A 1 313 ? 27.662 25.478 -34.652 1.00 59.03 313 ASN A C 1
ATOM 2408 O O . ASN A 1 313 ? 28.443 24.867 -35.371 1.00 59.03 313 ASN A O 1
ATOM 2412 N N . ASP A 1 314 ? 27.033 26.587 -35.054 1.00 57.75 314 ASP A N 1
ATOM 2413 C CA . ASP A 1 314 ? 27.172 27.143 -36.414 1.00 57.75 314 ASP A CA 1
ATOM 2414 C C . ASP A 1 314 ? 28.231 28.264 -36.494 1.00 57.75 314 ASP A C 1
ATOM 2416 O O . ASP A 1 314 ? 28.684 28.642 -37.569 1.00 57.75 314 ASP A O 1
ATOM 2420 N N . TYR A 1 315 ? 28.697 28.782 -35.350 1.00 58.50 315 TYR A N 1
ATOM 2421 C CA . TYR A 1 315 ? 29.711 29.847 -35.322 1.00 58.50 315 TYR A CA 1
ATOM 2422 C C . TYR A 1 315 ? 31.157 29.324 -35.366 1.00 58.50 315 TYR A C 1
ATOM 2424 O O . TYR A 1 315 ? 32.093 30.097 -35.549 1.00 58.50 315 TYR A O 1
ATOM 2432 N N . ARG A 1 316 ? 31.365 28.011 -35.193 1.00 59.72 316 ARG A N 1
ATOM 2433 C CA . ARG A 1 316 ? 32.707 27.407 -35.144 1.00 59.72 316 ARG A CA 1
ATOM 2434 C C . ARG A 1 316 ? 33.281 27.007 -36.505 1.00 59.72 316 ARG A C 1
ATOM 2436 O O . ARG A 1 316 ? 34.454 26.653 -36.546 1.00 59.72 316 ARG A O 1
ATOM 2443 N N . ASP A 1 317 ? 32.498 27.092 -37.580 1.00 61.72 317 ASP A N 1
ATOM 2444 C CA . ASP A 1 317 ? 32.910 26.647 -38.923 1.00 61.72 317 ASP A CA 1
ATOM 2445 C C . ASP A 1 317 ? 33.332 27.800 -39.861 1.00 61.72 317 ASP A C 1
ATOM 2447 O O . ASP A 1 317 ? 33.762 27.564 -40.984 1.00 61.72 317 ASP A O 1
ATOM 2451 N N . TYR A 1 318 ? 33.273 29.060 -39.407 1.00 61.62 318 TYR A N 1
ATOM 2452 C CA . TYR A 1 318 ? 33.660 30.226 -40.221 1.00 61.62 318 TYR A CA 1
ATOM 2453 C C . TYR A 1 318 ? 35.104 30.724 -40.020 1.00 61.62 318 TYR A C 1
ATOM 2455 O O . TYR A 1 318 ? 35.539 31.603 -40.760 1.00 61.62 318 TYR A O 1
ATOM 2463 N N . ASP A 1 319 ? 35.869 30.160 -39.082 1.00 62.03 319 ASP A N 1
ATOM 2464 C CA . ASP A 1 319 ? 37.223 30.643 -38.741 1.00 62.03 319 ASP A CA 1
ATOM 2465 C C . ASP A 1 319 ? 38.376 29.890 -39.456 1.00 62.03 319 ASP A C 1
ATOM 2467 O O . ASP A 1 319 ? 39.540 30.047 -39.091 1.00 62.03 319 ASP A O 1
ATOM 2471 N N . GLY A 1 320 ? 38.088 29.063 -40.473 1.00 63.31 320 GLY A N 1
ATOM 2472 C CA . GLY A 1 320 ? 39.064 28.106 -41.026 1.00 63.31 320 GLY A CA 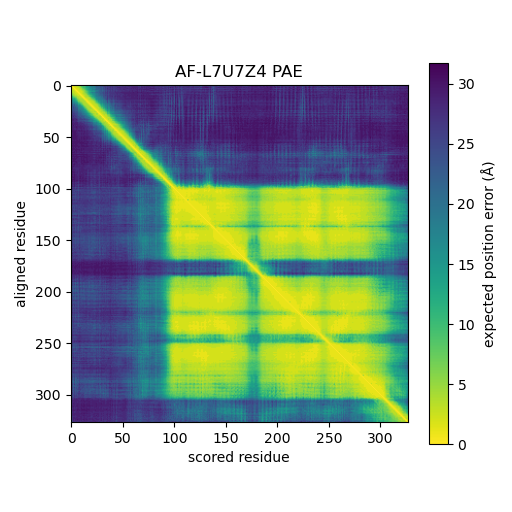1
ATOM 2473 C C . GLY A 1 320 ? 39.805 28.455 -42.326 1.00 63.31 320 GLY A C 1
ATOM 2474 O O . GLY A 1 320 ? 40.942 28.021 -42.481 1.00 63.31 320 GLY A O 1
ATOM 2475 N N . ASP A 1 321 ? 39.225 29.233 -43.248 1.00 63.59 321 ASP A N 1
ATOM 2476 C CA . ASP A 1 321 ? 39.695 29.254 -44.655 1.00 63.59 321 ASP A CA 1
ATOM 2477 C C . ASP A 1 321 ? 40.237 30.618 -45.123 1.00 63.59 321 ASP A C 1
ATOM 2479 O O . ASP A 1 321 ? 40.018 31.064 -46.252 1.00 63.59 321 ASP A O 1
ATOM 2483 N N . GLY A 1 322 ? 40.963 31.312 -44.247 1.00 65.38 322 GLY A N 1
ATOM 2484 C CA . GLY A 1 322 ? 41.547 32.615 -44.545 1.00 65.38 322 GLY A CA 1
ATOM 2485 C C . GLY A 1 322 ? 43.067 32.646 -44.438 1.00 65.38 322 GLY A C 1
ATOM 2486 O O . GLY A 1 322 ? 43.596 32.882 -43.361 1.00 65.38 322 GLY A O 1
ATOM 2487 N N . VAL A 1 323 ? 43.737 32.615 -45.592 1.00 63.94 323 VAL A N 1
ATOM 2488 C CA . VAL A 1 323 ? 45.084 33.175 -45.821 1.00 63.94 323 VAL A CA 1
ATOM 2489 C C . VAL A 1 323 ? 46.262 32.246 -45.511 1.00 63.94 323 VAL A C 1
ATOM 2491 O O . VAL A 1 323 ? 47.019 32.413 -44.558 1.00 63.94 323 VAL A O 1
ATOM 2494 N N . SER A 1 324 ? 46.527 31.363 -46.464 1.00 69.44 324 SER A N 1
ATOM 2495 C CA . SER A 1 324 ? 47.896 31.003 -46.819 1.00 69.44 324 SER A CA 1
ATOM 2496 C C . SER A 1 324 ? 48.032 31.074 -48.335 1.00 69.44 324 SER A C 1
ATOM 2498 O O . SER A 1 324 ? 47.741 30.090 -49.003 1.00 69.44 324 SER A O 1
ATOM 2500 N N . ASP A 1 325 ? 48.401 32.247 -48.868 1.00 62.50 325 ASP A N 1
ATOM 2501 C CA . ASP A 1 325 ? 49.274 32.322 -50.046 1.00 62.50 325 ASP A CA 1
ATOM 2502 C C . ASP A 1 325 ? 49.725 33.745 -50.414 1.00 62.50 325 ASP A C 1
ATOM 2504 O O . ASP A 1 325 ? 48.998 34.724 -50.250 1.00 62.50 325 ASP A O 1
ATOM 2508 N N . THR A 1 326 ? 50.911 33.782 -51.027 1.00 63.81 326 THR A N 1
ATOM 2509 C CA . THR A 1 326 ? 51.630 34.882 -51.702 1.00 63.81 326 THR A CA 1
ATOM 2510 C C . THR A 1 326 ? 52.580 35.742 -50.856 1.00 63.81 326 THR A C 1
ATOM 2512 O O . THR A 1 326 ? 52.197 36.732 -50.234 1.00 63.81 326 THR A O 1
ATOM 2515 N N . GLY A 1 327 ? 53.869 35.382 -50.926 1.00 58.56 327 GLY A N 1
ATOM 2516 C CA . GLY A 1 327 ? 55.010 36.196 -50.499 1.00 58.56 327 GLY A CA 1
ATOM 2517 C C . GLY A 1 327 ? 56.315 35.421 -50.489 1.00 58.56 327 GLY A C 1
ATOM 2518 O O . GLY A 1 327 ? 56.733 35.044 -49.376 1.00 58.56 327 GLY A O 1
#

Organism: Myxococcus stipitatus (strain DSM 14675 / JCM 12634 / Mx s8) (NCBI:txid1278073)

Secondary structure (DSSP, 8-state):
------PPPPPP---------------------------------PPP-----------------------------------------S--------PBPPGGGGHHHH-HHHHHHHHHHHHHH-HHHHHHHB-S---HHHHHHHHHHHHHHHHHHHHHHHHHHHHHHTS-TT-HHHHTTTT-HHHHHHHHHHHHHHHHHHHHHHHHHHHHHHHHHHHTT----HHHHHHHHHHTTGGGGGGG-HHHHHHHHHHHHHHHHHHHHHHHH---HHHHHHHHHHHHHHHHHHHHHHHHHHHHHHHHS-S-TTTSSSSSSSSSS------

Sequence (327 aa):
MRLDISVPPPGTGEAGDEGLLRRRGSGLKGASADPSARGWLPLTCLPRPLSRHGDCRAHRFATLGWVWRSRSVSRRRMMMLRVPESEVAVGEGVALEVRESLPWDRRAELGGLAAFSQTCRDVLLRPVSTFERMKPEESVGGSLLFALLCYAVACFPTCGLYFLLESLRDGDTWNLGRRYFGARDSEVRSFIIYLGLSPLVLPVVTLVAAGLDHALLRGGGSARSFHTTLRGHVLSLAPCLVGLLPCFSLPVIPLWCLGLRIVAHRKLHRVSWTHAMFGSLGFPIAVVVGWFLFISIVLMAFLLDPIGGSLDNDYRDYDGDGVSDTG

InterPro domains:
  IPR006977 Yip1 domain [PF04893] (122-292)

Solvent-accessible surface area (backbone atoms only — not comparable to full-atom values): 20505 Å² total; per-residue (Å²): 140,85,84,84,82,86,78,80,81,87,82,84,83,79,90,83,84,89,76,90,81,92,81,87,79,85,87,85,81,86,88,79,88,86,94,86,76,92,77,90,80,79,97,79,82,86,82,81,81,85,77,90,85,82,90,80,92,75,80,93,72,91,68,92,70,87,75,81,78,75,79,76,78,77,83,71,81,78,77,81,76,83,73,82,92,73,86,81,76,93,71,89,68,73,80,70,75,80,53,43,79,50,48,52,78,40,20,89,80,61,35,62,68,56,9,45,56,51,37,30,48,42,43,72,77,38,43,70,65,42,47,64,39,35,57,58,65,65,60,66,67,62,39,44,51,51,37,50,50,31,48,49,48,31,47,52,55,43,53,53,47,52,54,49,53,54,43,58,70,70,73,48,76,86,42,54,77,52,46,48,73,68,76,40,59,66,62,48,49,50,48,51,50,49,62,70,44,42,78,61,49,51,50,52,52,49,50,53,38,26,47,49,24,37,52,46,32,40,76,68,69,42,87,68,59,65,48,35,38,39,40,30,49,36,57,18,42,35,50,25,71,68,26,66,43,71,90,59,25,77,71,50,37,62,54,49,24,47,55,41,26,26,53,28,40,23,54,69,55,68,46,55,70,67,54,17,43,56,16,53,45,45,44,62,52,50,52,52,52,52,49,55,52,49,51,50,51,53,50,47,53,58,67,66,47,61,89,56,84,73,64,70,74,68,69,73,74,76,82,76,88,78,85,89,82,90,134

Mean predicted aligned error: 16.01 Å